Protein AF-A0A316NH33-F1 (afdb_monomer)

Secondary structure (DSSP, 8-state):
-HHHHHHHHHHHHHHTTS-HHHHHHHHHHHTTEEEEETTEEEEHHHHHHTTTTTT-HHHHHHHHHTT--SEEEEEEEETTEEEEEEEEEETTEEEEEETTTTEEEEHHHHHHHH-PEEEEEEEHHHHHHHHHHHHHHTTS--HHHHHHHHHTT--TTSEEEE-BS-TTSSSBS-EEEEEEEEETTEEEEEEEEE----

Nearest PDB structures (foldseek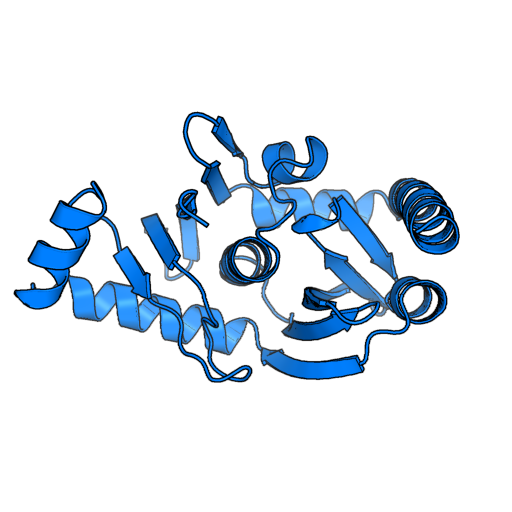):
  2y5b-assembly1_A  TM=5.617E-01  e=1.697E+00  Homo sapiens
  6pgv-assembly1_A  TM=4.812E-01  e=2.033E+00  Homo sapiens
  6ake-assembly2_C  TM=2.898E-01  e=2.033E+00  Mus musculus
  3x29-assembly2_C  TM=2.615E-01  e=2.748E+00  Mus musculus
  3x29-assembly1_A  TM=2.619E-01  e=2.919E+00  Mus musculus

Foldseek 3Di:
DVLVVVLLVVQVVQQVVDDVVVVVVLCVQQQQEWEAAPPDTDRLLVCLVVLVCAVVQQVSQLRSLLRDAQKKWWWFDFPNDTGIWIWHDDPRFIWIGGSNSSGIHTVVSCCVRRVTGTPEIEGSVQLLVVVVVLLVCLVVPDPVVVVVCVVQVHDSQWRFDQADCDPHHSHHNFGWTWDADDDPSHTNHIYIYGDNPD

Structure (mmCIF, N/CA/C/O backbone):
data_AF-A0A316NH33-F1
#
_entry.id   AF-A0A316NH33-F1
#
loop_
_atom_site.group_PDB
_atom_site.id
_atom_site.type_symbol
_atom_site.label_atom_id
_atom_site.label_alt_id
_atom_site.label_comp_id
_atom_site.label_asym_id
_atom_site.label_entity_id
_atom_site.label_seq_id
_atom_site.pdbx_PDB_ins_code
_atom_site.Cartn_x
_atom_site.Cartn_y
_atom_site.Cartn_z
_atom_site.occupancy
_atom_site.B_iso_or_equiv
_atom_site.auth_seq_id
_atom_site.auth_comp_id
_atom_site.auth_asym_id
_atom_site.auth_atom_id
_atom_site.pdbx_PDB_model_num
ATOM 1 N N . MET A 1 1 ? -25.514 3.898 -4.036 1.00 50.72 1 MET A N 1
ATOM 2 C CA . MET A 1 1 ? -24.655 5.109 -4.028 1.00 50.72 1 MET A CA 1
ATOM 3 C C . MET A 1 1 ? -24.791 5.962 -2.763 1.00 50.72 1 MET A C 1
ATOM 5 O O . MET A 1 1 ? -23.763 6.250 -2.177 1.00 50.72 1 MET A O 1
ATOM 9 N N . ILE A 1 2 ? -25.995 6.329 -2.294 1.00 48.94 2 ILE A N 1
ATOM 10 C CA . ILE A 1 2 ? -26.166 7.221 -1.117 1.00 48.94 2 ILE A CA 1
ATOM 11 C C . ILE A 1 2 ? -25.596 6.626 0.192 1.00 48.94 2 ILE A C 1
ATOM 13 O O . ILE A 1 2 ? -24.909 7.318 0.939 1.00 48.94 2 ILE A O 1
ATOM 17 N N . LEU A 1 3 ? -25.801 5.328 0.443 1.00 50.75 3 LEU A N 1
ATOM 18 C CA . LEU A 1 3 ? -25.215 4.630 1.601 1.00 50.75 3 LEU A CA 1
ATOM 19 C C . LEU A 1 3 ? -23.674 4.605 1.557 1.00 50.75 3 LEU A C 1
ATOM 21 O O . LEU A 1 3 ? -23.031 4.810 2.578 1.00 50.75 3 LEU A O 1
ATOM 25 N N . LEU A 1 4 ? -23.090 4.474 0.360 1.00 54.94 4 LEU A N 1
ATOM 26 C CA . LEU A 1 4 ? -21.640 4.452 0.125 1.00 54.94 4 LEU A CA 1
ATOM 27 C C . LEU A 1 4 ? -20.987 5.792 0.486 1.00 54.94 4 LEU A C 1
ATOM 29 O O . LEU A 1 4 ? -19.961 5.832 1.158 1.00 54.94 4 LEU A O 1
ATOM 33 N N . SER A 1 5 ? -21.625 6.901 0.095 1.00 62.09 5 SER A N 1
ATOM 34 C CA . SER A 1 5 ? -21.163 8.242 0.462 1.00 62.09 5 SER A CA 1
ATOM 35 C C . SER A 1 5 ? -21.239 8.502 1.966 1.00 62.09 5 SER A C 1
ATOM 37 O O . SER A 1 5 ? -20.375 9.192 2.496 1.00 62.09 5 SER A O 1
ATOM 39 N N . ILE A 1 6 ? -22.230 7.939 2.665 1.00 62.72 6 ILE A N 1
ATOM 40 C CA . ILE A 1 6 ? -22.382 8.117 4.114 1.00 62.72 6 ILE A CA 1
ATOM 41 C C . ILE A 1 6 ? -21.354 7.265 4.864 1.00 62.72 6 ILE A C 1
ATOM 43 O O . ILE A 1 6 ? -20.637 7.810 5.701 1.00 62.72 6 ILE A O 1
ATOM 47 N N . SER A 1 7 ? -21.222 5.974 4.535 1.00 66.44 7 SER A N 1
ATOM 48 C CA . SER A 1 7 ? -20.234 5.087 5.164 1.00 66.44 7 SER A CA 1
ATOM 49 C C . SER A 1 7 ? -18.812 5.596 4.951 1.00 66.44 7 SER A C 1
ATOM 51 O O . SER A 1 7 ? -18.063 5.705 5.918 1.00 66.44 7 SER A O 1
ATOM 53 N N . LEU A 1 8 ? -18.456 6.014 3.730 1.00 67.25 8 LEU A N 1
ATOM 54 C CA . LEU A 1 8 ? -17.131 6.567 3.442 1.00 67.25 8 LEU A CA 1
ATOM 55 C C . LEU A 1 8 ? -16.894 7.902 4.162 1.00 67.25 8 LEU A C 1
ATOM 57 O O . LEU A 1 8 ? -15.815 8.121 4.702 1.00 67.25 8 LEU A O 1
ATOM 61 N N . PHE A 1 9 ? -17.896 8.782 4.233 1.00 70.44 9 PHE A N 1
ATOM 62 C CA . PHE A 1 9 ? -17.781 10.048 4.962 1.00 70.44 9 PHE A CA 1
ATOM 63 C C . PHE A 1 9 ? -17.594 9.841 6.472 1.00 70.44 9 PHE A C 1
ATOM 65 O O . PHE A 1 9 ? -16.778 10.518 7.104 1.00 70.44 9 PHE A O 1
ATOM 72 N N . VAL A 1 10 ? -18.326 8.892 7.059 1.00 68.50 10 VAL A N 1
ATOM 73 C CA . VAL A 1 10 ? -18.185 8.507 8.469 1.00 68.50 10 VAL A CA 1
ATOM 74 C C . VAL A 1 10 ? -16.804 7.904 8.713 1.00 68.50 10 VAL A C 1
ATOM 76 O O . VAL A 1 10 ? -16.101 8.336 9.623 1.00 68.50 10 VAL A O 1
ATOM 79 N N . LEU A 1 11 ? -16.366 6.991 7.854 1.00 69.12 11 LEU A N 1
ATOM 80 C CA . LEU A 1 11 ? -15.048 6.370 7.919 1.00 69.12 11 LEU A CA 1
ATOM 81 C C . LEU A 1 11 ? -13.901 7.372 7.754 1.00 69.12 11 LEU A C 1
ATOM 83 O O . LEU A 1 11 ? -12.927 7.307 8.496 1.00 69.12 11 LEU A O 1
ATOM 87 N N . GLN A 1 12 ? -14.027 8.359 6.867 1.00 70.88 12 GLN A N 1
ATOM 88 C CA . GLN A 1 12 ? -13.050 9.444 6.740 1.00 70.88 12 GLN A CA 1
ATOM 89 C C . GLN A 1 12 ? -13.000 10.321 7.997 1.00 70.88 12 GLN A C 1
ATOM 91 O O . GLN A 1 12 ? -11.922 10.755 8.406 1.00 70.88 12 GLN A O 1
ATOM 96 N N . LYS A 1 13 ? -14.139 10.566 8.660 1.00 71.50 13 LYS A N 1
ATOM 97 C CA . LYS A 1 13 ? -14.150 11.242 9.968 1.00 71.50 13 LYS A CA 1
ATOM 98 C C . LYS A 1 13 ? -13.493 10.399 11.058 1.00 71.50 13 LYS A C 1
ATOM 100 O O . LYS A 1 13 ? -12.738 10.945 11.856 1.00 71.50 13 LYS A O 1
ATOM 105 N N . ILE A 1 14 ? -13.750 9.096 11.080 1.00 68.88 14 ILE A N 1
ATOM 106 C CA . ILE A 1 14 ? -13.152 8.160 12.038 1.00 68.88 14 ILE A CA 1
ATOM 107 C C . ILE A 1 14 ? -11.645 8.030 11.798 1.00 68.88 14 ILE A C 1
ATOM 109 O O . ILE A 1 14 ? -10.874 8.026 12.752 1.00 68.88 14 ILE A O 1
ATOM 113 N N . SER A 1 15 ? -11.203 8.031 10.541 1.00 66.81 15 SER A N 1
ATOM 114 C CA . SER A 1 15 ? -9.782 8.012 10.202 1.00 66.81 15 SER A CA 1
ATOM 115 C C . SER A 1 15 ? -9.045 9.240 10.737 1.00 66.81 15 SER A C 1
ATOM 117 O O . SER A 1 15 ? -7.936 9.127 11.252 1.00 66.81 15 SER A O 1
ATOM 119 N N . ARG A 1 16 ? -9.698 10.407 10.744 1.00 67.50 16 ARG A N 1
ATOM 120 C CA . ARG A 1 16 ? -9.164 11.623 11.384 1.00 67.50 16 ARG A CA 1
ATOM 121 C C . ARG A 1 16 ? -9.106 11.540 12.913 1.00 67.50 16 ARG A C 1
ATOM 123 O O . ARG A 1 16 ? -8.402 12.340 13.522 1.00 67.50 16 ARG A O 1
ATOM 130 N N . ALA A 1 17 ? -9.843 10.613 13.524 1.00 69.50 17 ALA A N 1
ATOM 131 C CA . ALA A 1 17 ? -9.847 10.364 14.963 1.00 69.50 17 ALA A CA 1
ATOM 132 C C . ALA A 1 17 ? -8.873 9.248 15.387 1.00 69.50 17 ALA A C 1
ATOM 134 O O . ALA A 1 17 ? -8.748 8.974 16.582 1.00 69.50 17 ALA A O 1
ATOM 135 N N . VAL A 1 18 ? -8.175 8.610 14.438 1.00 84.50 18 VAL A N 1
ATOM 136 C CA . VAL A 1 18 ? -7.167 7.590 14.743 1.00 84.50 18 VAL A CA 1
ATOM 137 C C . VAL A 1 18 ? -5.993 8.209 15.513 1.00 84.50 18 VAL A C 1
ATOM 139 O O . VAL A 1 18 ? -5.697 9.401 15.389 1.00 84.50 18 VAL A O 1
ATOM 142 N N . SER A 1 19 ? -5.308 7.400 16.326 1.00 86.50 19 SER A N 1
ATOM 143 C CA . SER A 1 19 ? -4.167 7.879 17.111 1.00 86.50 19 SER A CA 1
ATOM 144 C C . SER A 1 19 ? -3.103 8.523 16.215 1.00 86.50 19 SER A C 1
ATOM 146 O O . SER A 1 19 ? -2.666 7.944 15.221 1.00 86.50 19 SER A O 1
ATOM 148 N N . LYS A 1 20 ? -2.612 9.703 16.612 1.00 90.12 20 LYS A N 1
ATOM 149 C CA . LYS A 1 20 ? -1.514 10.384 15.907 1.00 90.12 20 LYS A CA 1
ATOM 150 C C . LYS A 1 20 ? -0.251 9.524 15.820 1.00 90.12 20 LYS A C 1
ATOM 152 O O . LYS A 1 20 ? 0.529 9.699 14.892 1.00 90.12 20 LYS A O 1
ATOM 157 N N . GLU A 1 21 ? -0.058 8.594 16.755 1.00 94.06 21 GLU A N 1
ATOM 158 C CA . GLU A 1 21 ? 1.114 7.717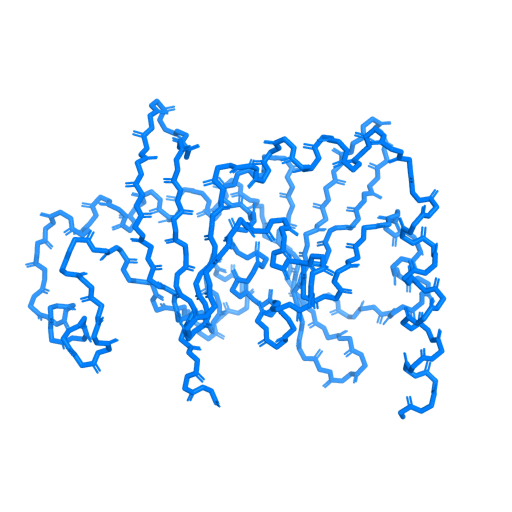 16.782 1.00 94.06 21 GLU A CA 1
ATOM 159 C C . GLU A 1 21 ? 1.160 6.754 15.591 1.00 94.06 21 GLU A C 1
ATOM 161 O O . GLU A 1 21 ? 2.211 6.617 14.969 1.00 94.06 21 GLU A O 1
ATOM 166 N N . ILE A 1 22 ? 0.033 6.118 15.237 1.00 94.62 22 ILE A N 1
ATOM 167 C CA . ILE A 1 22 ? -0.011 5.217 14.075 1.00 94.62 22 ILE A CA 1
ATOM 168 C C . ILE A 1 22 ? 0.124 6.009 12.772 1.00 94.62 22 ILE A C 1
ATOM 170 O O . ILE A 1 22 ? 0.815 5.574 11.857 1.00 94.62 22 ILE A O 1
ATOM 174 N N . VAL A 1 23 ? -0.460 7.210 12.706 1.00 94.69 23 VAL A N 1
ATOM 175 C CA . VAL A 1 23 ? -0.308 8.105 11.548 1.00 94.69 23 VAL A CA 1
ATOM 176 C C . VAL A 1 23 ? 1.155 8.493 11.355 1.00 94.69 23 VAL A C 1
ATOM 178 O O . VAL A 1 23 ? 1.670 8.396 10.246 1.00 94.69 23 VAL A O 1
ATOM 181 N N . PHE A 1 24 ? 1.837 8.896 12.430 1.00 95.56 24 PHE A N 1
ATOM 182 C CA . PHE A 1 24 ? 3.257 9.235 12.388 1.00 95.56 24 PHE A CA 1
ATOM 183 C C . PHE A 1 24 ? 4.107 8.031 11.969 1.00 95.56 24 PHE A C 1
ATOM 185 O O . PHE A 1 24 ? 4.899 8.148 11.039 1.00 95.56 24 PHE A O 1
ATOM 192 N N . TYR A 1 25 ? 3.867 6.861 12.571 1.00 96.19 25 TYR A N 1
ATOM 193 C CA . TYR A 1 25 ? 4.538 5.615 12.202 1.00 96.19 25 TYR A CA 1
ATOM 194 C C . TYR A 1 25 ? 4.390 5.298 10.707 1.00 96.19 25 TYR A C 1
ATOM 196 O O . TYR A 1 25 ? 5.383 5.034 10.032 1.00 96.19 25 TYR A O 1
ATOM 204 N N . LEU A 1 26 ? 3.168 5.346 10.168 1.00 97.1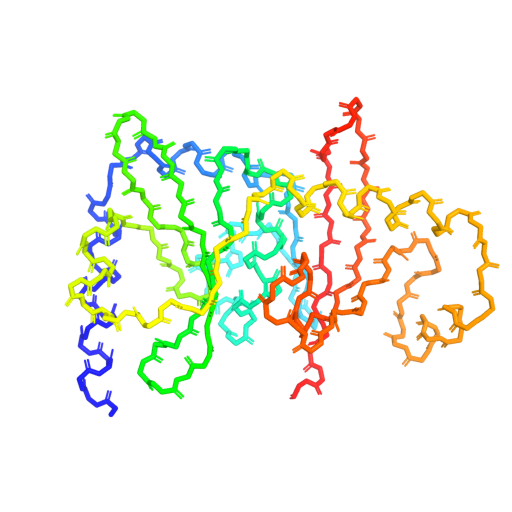9 26 LEU A N 1
ATOM 205 C CA . LEU A 1 26 ? 2.922 5.065 8.753 1.00 97.19 26 LEU A CA 1
ATOM 206 C C . LEU A 1 26 ? 3.570 6.118 7.850 1.00 97.19 26 LEU A C 1
ATOM 208 O O . LEU A 1 26 ? 4.190 5.755 6.853 1.00 97.19 26 LEU A O 1
ATOM 212 N N . ARG A 1 27 ? 3.485 7.403 8.209 1.00 96.31 27 ARG A N 1
ATOM 213 C CA . ARG A 1 27 ? 4.101 8.490 7.439 1.00 96.31 27 ARG A CA 1
ATOM 214 C C . ARG A 1 27 ? 5.620 8.340 7.364 1.00 96.31 27 ARG A C 1
ATOM 216 O O . ARG A 1 27 ? 6.179 8.512 6.287 1.00 96.31 27 ARG A O 1
ATOM 223 N N . GLU A 1 28 ? 6.280 7.979 8.463 1.00 96.31 28 GLU A N 1
ATOM 224 C CA . GLU A 1 28 ? 7.721 7.696 8.461 1.00 96.31 28 GLU A CA 1
ATOM 225 C C . GLU A 1 28 ? 8.070 6.492 7.581 1.00 96.31 28 GLU A C 1
ATOM 227 O O . GLU A 1 28 ? 9.026 6.546 6.810 1.00 96.31 28 GLU A O 1
ATOM 232 N N . ARG A 1 29 ? 7.288 5.408 7.656 1.00 96.81 29 ARG A N 1
ATOM 233 C CA . ARG A 1 29 ? 7.544 4.193 6.866 1.00 96.81 29 ARG A CA 1
ATOM 234 C C . ARG A 1 29 ? 7.329 4.398 5.374 1.00 96.81 29 ARG A C 1
ATOM 236 O O . ARG A 1 29 ? 8.097 3.868 4.582 1.00 96.81 29 ARG A O 1
ATOM 243 N N . LEU A 1 30 ? 6.311 5.167 5.001 1.00 97.50 30 LEU A N 1
ATOM 244 C CA . LEU A 1 30 ? 5.962 5.459 3.611 1.00 97.50 30 LEU A CA 1
ATOM 245 C C . LEU A 1 30 ? 6.796 6.600 3.013 1.00 97.50 30 LEU A C 1
ATOM 247 O O . LEU A 1 30 ? 6.737 6.812 1.807 1.00 97.50 30 LEU A O 1
ATOM 251 N N . HIS A 1 31 ? 7.585 7.315 3.822 1.00 97.00 31 HIS A N 1
ATOM 252 C CA . HIS A 1 31 ? 8.403 8.450 3.384 1.00 97.00 31 HIS A CA 1
ATOM 253 C C . HIS A 1 31 ? 9.308 8.174 2.164 1.00 97.00 31 HIS A C 1
ATOM 255 O O . HIS A 1 31 ? 9.396 9.049 1.302 1.00 97.00 31 HIS A O 1
ATOM 261 N N . PRO A 1 32 ? 9.941 6.990 2.020 1.00 97.12 32 PRO A N 1
ATOM 262 C CA . PRO A 1 32 ? 10.761 6.680 0.846 1.00 97.12 32 PRO A CA 1
ATOM 263 C C . PRO A 1 32 ? 9.981 6.616 -0.476 1.00 97.12 32 PRO A C 1
ATOM 265 O O . PRO A 1 32 ? 10.587 6.601 -1.547 1.00 97.12 32 PRO A O 1
ATOM 268 N N . LEU A 1 33 ? 8.650 6.526 -0.421 1.00 97.88 33 LEU A N 1
ATOM 269 C CA . LEU A 1 33 ? 7.809 6.261 -1.579 1.00 97.88 33 LEU A CA 1
ATOM 270 C C . LEU A 1 33 ? 7.305 7.552 -2.225 1.00 97.88 33 LEU A C 1
ATOM 272 O O . LEU A 1 33 ? 6.758 8.440 -1.569 1.00 97.88 33 LEU A O 1
ATOM 276 N N . HIS A 1 34 ? 7.420 7.606 -3.545 1.00 97.25 34 HIS A N 1
ATOM 277 C CA . HIS A 1 34 ? 6.832 8.611 -4.419 1.00 97.25 34 HIS A CA 1
ATOM 278 C C . HIS A 1 34 ? 5.941 7.926 -5.449 1.00 97.25 34 HIS A C 1
ATOM 280 O O . HIS A 1 34 ? 6.192 6.787 -5.847 1.00 97.25 34 HIS A O 1
ATOM 286 N N . VAL A 1 35 ? 4.897 8.621 -5.885 1.00 96.25 35 VAL A N 1
ATOM 287 C CA . VAL A 1 35 ? 3.968 8.110 -6.893 1.00 96.25 35 VAL A CA 1
ATOM 288 C C . VAL A 1 35 ? 3.839 9.114 -8.022 1.00 96.25 35 VAL A C 1
ATOM 290 O O . VAL A 1 35 ? 3.662 10.311 -7.785 1.00 96.25 35 VAL A O 1
ATOM 293 N N . GLN A 1 36 ? 3.871 8.596 -9.245 1.00 94.31 36 GLN A N 1
ATOM 294 C CA . GLN A 1 36 ? 3.530 9.326 -10.452 1.00 94.31 36 GLN A CA 1
ATOM 295 C C . GLN A 1 36 ? 2.262 8.736 -11.084 1.00 94.31 36 GLN A C 1
ATOM 297 O O . GLN A 1 36 ? 2.201 7.539 -11.364 1.00 94.31 36 GLN A O 1
ATOM 302 N N . VAL A 1 37 ? 1.260 9.582 -11.327 1.00 89.94 37 VAL A N 1
ATOM 303 C CA . VAL A 1 37 ? 0.006 9.235 -12.013 1.00 89.94 37 VAL A CA 1
ATOM 304 C C . VAL A 1 37 ? -0.262 10.289 -13.087 1.00 89.94 37 VAL A C 1
ATOM 306 O O . VAL A 1 37 ? -0.679 11.406 -12.776 1.00 89.94 37 VAL A O 1
ATOM 309 N N . GLY A 1 38 ? 0.003 9.955 -14.353 1.00 86.25 38 GLY A N 1
ATOM 310 C CA . GLY A 1 38 ? 0.029 10.946 -15.436 1.00 86.25 38 GLY A CA 1
ATOM 311 C C . GLY A 1 38 ? 1.018 12.079 -15.123 1.00 86.25 38 GLY A C 1
ATOM 312 O O . GLY A 1 38 ? 2.164 11.824 -14.753 1.00 86.25 38 GLY A O 1
ATOM 313 N N . GLU A 1 39 ? 0.545 13.325 -15.194 1.00 87.81 39 GLU A N 1
ATOM 314 C CA . GLU A 1 39 ? 1.328 14.526 -14.851 1.00 87.81 39 GLU A CA 1
ATOM 315 C C . GLU A 1 39 ? 1.483 14.756 -13.336 1.00 87.81 39 GLU A C 1
ATOM 317 O O . GLU A 1 39 ? 2.265 15.601 -12.899 1.00 87.81 39 GLU A O 1
ATOM 322 N N . PHE A 1 40 ? 0.720 14.046 -12.497 1.00 92.50 40 PHE A N 1
ATOM 323 C CA . PHE A 1 40 ? 0.823 14.195 -11.049 1.00 92.50 40 PHE A CA 1
ATOM 324 C C . PHE A 1 40 ? 2.036 13.428 -10.520 1.00 92.50 40 PHE A C 1
ATOM 326 O O . PHE A 1 40 ? 2.156 12.232 -10.763 1.00 92.50 40 PHE A O 1
ATOM 333 N N . ASN A 1 41 ? 2.888 14.098 -9.743 1.00 94.19 41 ASN A N 1
ATOM 334 C CA . ASN A 1 41 ? 4.049 13.506 -9.084 1.00 94.19 41 ASN A CA 1
ATOM 335 C C . ASN A 1 41 ? 4.193 14.087 -7.669 1.00 94.19 41 ASN A C 1
ATOM 337 O O . ASN A 1 41 ? 4.268 15.308 -7.508 1.00 94.19 41 ASN A O 1
ATOM 341 N N . ALA A 1 42 ? 4.187 13.230 -6.648 1.00 96.50 42 ALA A N 1
ATOM 342 C CA . ALA A 1 42 ? 4.337 13.627 -5.249 1.00 96.50 42 ALA A CA 1
ATOM 343 C C . ALA A 1 42 ? 4.805 12.456 -4.372 1.00 96.50 42 ALA A C 1
ATOM 345 O O . ALA A 1 42 ? 4.900 11.314 -4.829 1.00 96.50 42 ALA A O 1
ATOM 346 N N . SER A 1 43 ? 5.046 12.728 -3.086 1.00 97.81 43 SER A N 1
ATOM 347 C CA . SER A 1 43 ? 5.204 11.662 -2.095 1.00 97.81 43 SER A CA 1
ATOM 348 C C . SER A 1 43 ? 3.947 10.783 -2.049 1.00 97.81 43 SER A C 1
ATOM 350 O O . SER A 1 43 ? 2.830 11.253 -2.295 1.00 97.81 43 SER A O 1
ATOM 352 N N . PHE A 1 44 ? 4.107 9.503 -1.710 1.00 98.06 44 PHE A N 1
ATOM 353 C CA . PHE A 1 44 ? 2.985 8.568 -1.588 1.00 98.06 44 PHE A CA 1
ATOM 354 C C . PHE A 1 44 ? 1.941 9.072 -0.586 1.00 98.06 44 PHE A C 1
ATOM 356 O O . PHE A 1 44 ? 0.736 8.990 -0.826 1.00 98.06 44 PHE A O 1
ATOM 363 N N . TRP A 1 45 ? 2.413 9.646 0.522 1.00 97.06 45 TRP A N 1
ATOM 364 C CA . TRP A 1 45 ? 1.550 10.191 1.560 1.00 97.06 45 TRP A CA 1
ATOM 365 C C . TRP A 1 45 ? 0.721 11.381 1.059 1.00 97.06 45 TRP A C 1
ATOM 367 O O . TRP A 1 45 ? -0.491 11.411 1.262 1.00 97.06 45 TRP A O 1
ATOM 377 N N . ASP A 1 46 ? 1.336 12.328 0.343 1.00 96.94 46 ASP A N 1
ATOM 378 C CA . ASP A 1 46 ? 0.616 13.472 -0.232 1.00 96.94 46 ASP A CA 1
ATOM 379 C C . ASP A 1 46 ? -0.372 13.036 -1.320 1.00 96.94 46 ASP A C 1
ATOM 381 O O . ASP A 1 46 ? -1.461 13.602 -1.445 1.00 96.94 46 ASP A O 1
ATOM 385 N N . ALA A 1 47 ? -0.010 12.024 -2.114 1.00 96.94 47 ALA A N 1
ATOM 386 C CA . ALA A 1 47 ? -0.893 11.439 -3.116 1.00 96.94 47 ALA A CA 1
ATOM 387 C C . ALA A 1 47 ? -2.147 10.833 -2.468 1.00 96.94 47 ALA A C 1
ATOM 389 O O . ALA A 1 47 ? -3.262 11.073 -2.943 1.00 96.94 47 ALA A O 1
ATOM 390 N N . MET A 1 48 ? -1.971 10.104 -1.362 1.00 95.31 48 MET A N 1
ATOM 391 C CA . MET A 1 48 ? -3.055 9.551 -0.552 1.00 95.31 48 MET A CA 1
ATOM 392 C C . MET A 1 48 ? -3.940 10.666 0.021 1.00 95.31 48 MET A C 1
ATOM 394 O O . MET A 1 48 ? -5.143 10.682 -0.236 1.00 95.31 48 MET A O 1
ATOM 398 N N . GLU A 1 49 ? -3.362 11.652 0.717 1.00 93.31 49 GLU A N 1
ATOM 399 C CA . GLU A 1 49 ? -4.123 12.740 1.354 1.00 93.31 49 GLU A CA 1
ATOM 400 C C . GLU A 1 49 ? -4.933 13.573 0.347 1.00 93.31 49 GLU A C 1
ATOM 402 O O . GLU A 1 49 ? -6.035 14.034 0.654 1.00 93.31 49 GLU A O 1
ATOM 407 N N . ARG A 1 50 ? -4.414 13.738 -0.877 1.00 93.38 50 ARG A N 1
ATOM 408 C CA . ARG A 1 50 ? -5.077 14.459 -1.977 1.00 93.38 50 ARG A CA 1
ATOM 409 C C . ARG A 1 50 ? -6.046 13.593 -2.790 1.00 93.38 50 ARG A C 1
ATOM 411 O O . ARG A 1 50 ? -6.589 14.082 -3.781 1.00 93.38 50 ARG A O 1
ATOM 418 N N . GLY A 1 51 ? -6.242 12.325 -2.419 1.00 92.25 51 GLY A N 1
ATOM 419 C CA . GLY A 1 51 ? -7.136 11.391 -3.109 1.00 92.25 51 GLY A CA 1
ATOM 420 C C . GLY A 1 51 ? -6.679 11.012 -4.521 1.00 92.25 51 GLY A C 1
ATOM 421 O O . GLY A 1 51 ? -7.490 10.588 -5.339 1.00 92.25 51 GLY A O 1
ATOM 422 N N . LYS A 1 52 ? -5.389 11.177 -4.838 1.00 94.88 52 LYS A N 1
ATOM 423 C CA . LYS A 1 52 ? -4.822 10.880 -6.166 1.00 94.88 52 LYS A CA 1
ATOM 424 C C . LYS A 1 52 ? -4.593 9.389 -6.416 1.00 94.88 52 LYS A C 1
ATOM 426 O O . LYS A 1 52 ? -4.305 9.013 -7.544 1.00 94.88 52 LYS A O 1
ATOM 431 N N . LEU A 1 53 ? -4.755 8.557 -5.387 1.00 94.94 53 LEU A N 1
ATOM 432 C CA . LEU A 1 53 ? -4.637 7.097 -5.463 1.00 94.94 53 LEU A CA 1
ATOM 433 C C . LEU A 1 53 ? -5.993 6.391 -5.665 1.00 94.94 53 LEU A C 1
ATOM 435 O O . LEU A 1 53 ? -6.043 5.164 -5.755 1.00 94.94 53 LEU A O 1
ATOM 439 N N . LEU A 1 54 ? -7.099 7.140 -5.748 1.00 91.75 54 LEU A N 1
ATOM 440 C CA . LEU A 1 54 ? -8.421 6.576 -6.022 1.00 91.75 54 LEU A CA 1
ATOM 441 C C . LEU A 1 54 ? -8.434 5.892 -7.402 1.00 91.75 54 LEU A C 1
ATOM 443 O O . LEU A 1 54 ? -7.980 6.473 -8.384 1.00 91.75 54 LEU A O 1
ATOM 447 N N . GLY A 1 55 ? -8.945 4.658 -7.474 1.00 90.81 55 GLY A N 1
ATOM 448 C CA . GLY A 1 55 ? -8.915 3.828 -8.693 1.00 90.81 55 GLY A CA 1
ATOM 449 C C . GLY A 1 55 ? -7.616 3.029 -8.900 1.00 90.81 55 GLY A C 1
ATOM 450 O O . GLY A 1 55 ? -7.513 2.221 -9.827 1.00 90.81 55 GLY A O 1
ATOM 451 N N . TYR A 1 56 ? -6.638 3.197 -8.006 1.00 94.31 56 TYR A N 1
ATOM 452 C CA . TYR A 1 56 ? -5.350 2.498 -8.022 1.00 94.31 56 TYR A CA 1
ATOM 453 C C . TYR A 1 56 ? -5.164 1.629 -6.771 1.00 94.31 56 TYR A C 1
ATOM 455 O O . TYR A 1 56 ? -4.065 1.540 -6.236 1.00 94.31 56 TYR A O 1
ATOM 463 N N . CYS A 1 57 ? -6.238 1.005 -6.273 1.00 95.25 57 CYS A N 1
ATOM 464 C CA . CYS A 1 57 ? -6.229 0.251 -5.014 1.00 95.25 57 CYS A CA 1
ATOM 465 C C . CYS A 1 57 ? -5.172 -0.860 -4.974 1.00 95.25 57 CYS A C 1
ATOM 467 O O . CYS A 1 57 ? -4.417 -0.927 -4.004 1.00 95.25 57 CYS A O 1
ATOM 469 N N . PHE A 1 58 ? -5.050 -1.665 -6.033 1.00 95.75 58 PHE A N 1
ATOM 470 C CA . PHE A 1 58 ? -4.016 -2.700 -6.131 1.00 95.75 58 PHE A CA 1
ATOM 471 C C . PHE A 1 58 ? -2.614 -2.093 -6.178 1.00 95.75 58 PHE A C 1
ATOM 473 O O . PHE A 1 58 ? -1.808 -2.367 -5.292 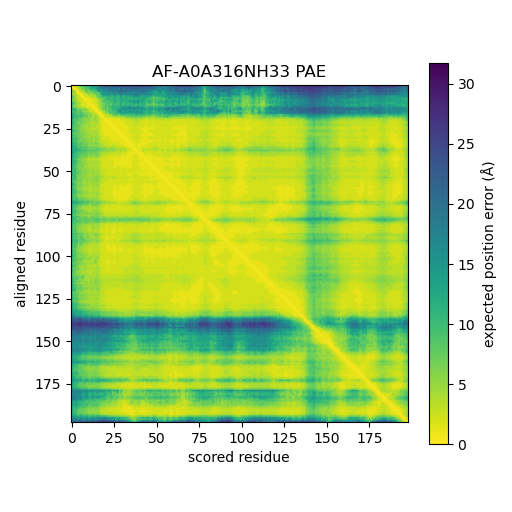1.00 95.75 58 PHE A O 1
ATOM 480 N N . GLN A 1 59 ? -2.362 -1.194 -7.135 1.00 95.75 59 GLN A N 1
ATOM 481 C CA . GLN A 1 59 ? -1.060 -0.550 -7.319 1.00 95.75 59 GLN A CA 1
ATOM 482 C C . GLN A 1 59 ? -0.581 0.145 -6.033 1.00 95.75 59 GLN A C 1
ATOM 484 O O . GLN A 1 59 ? 0.539 -0.068 -5.577 1.00 95.75 59 GLN A O 1
ATOM 489 N N . ALA A 1 60 ? -1.435 0.960 -5.412 1.00 97.06 60 ALA A N 1
ATOM 490 C CA . ALA A 1 60 ? -1.078 1.730 -4.228 1.00 97.06 60 ALA A CA 1
ATOM 491 C C . ALA A 1 60 ? -0.822 0.837 -3.006 1.00 97.06 60 ALA A C 1
ATOM 493 O O . ALA A 1 60 ? 0.122 1.079 -2.254 1.00 97.06 60 ALA A O 1
ATOM 494 N N . THR A 1 61 ? -1.626 -0.212 -2.822 1.00 97.81 61 THR A N 1
ATOM 495 C CA . THR A 1 61 ? -1.452 -1.179 -1.730 1.00 97.81 61 THR A CA 1
ATOM 496 C C . THR A 1 61 ? -0.159 -1.975 -1.894 1.00 97.81 61 THR A C 1
ATOM 498 O O . THR A 1 61 ? 0.601 -2.124 -0.939 1.00 97.81 61 THR A O 1
ATOM 501 N N . GLU A 1 62 ? 0.134 -2.443 -3.106 1.00 96.88 62 GLU A N 1
ATOM 502 C CA . GLU A 1 62 ? 1.363 -3.183 -3.409 1.00 96.88 62 GLU A CA 1
ATOM 503 C C . GLU A 1 62 ? 2.603 -2.307 -3.221 1.00 96.88 62 GLU A C 1
ATOM 505 O O . GLU A 1 62 ? 3.555 -2.730 -2.572 1.00 96.88 62 GLU A O 1
ATOM 510 N N . VAL A 1 63 ? 2.577 -1.054 -3.679 1.00 96.81 63 VAL A N 1
ATOM 511 C CA . VAL A 1 63 ? 3.675 -0.099 -3.466 1.00 96.81 63 VAL A CA 1
ATOM 512 C C . VAL A 1 63 ? 3.917 0.164 -1.982 1.00 96.81 63 VAL A C 1
ATOM 514 O O . VAL A 1 63 ? 5.055 0.079 -1.521 1.00 96.81 63 VAL A O 1
ATOM 517 N N . ALA A 1 64 ? 2.862 0.440 -1.211 1.00 98.00 64 ALA A N 1
ATOM 518 C CA . ALA A 1 64 ? 2.981 0.646 0.230 1.00 98.00 64 ALA A CA 1
ATOM 519 C C . ALA A 1 64 ? 3.531 -0.601 0.948 1.00 98.00 64 ALA A C 1
ATOM 521 O O . ALA A 1 64 ? 4.290 -0.485 1.913 1.00 98.00 64 ALA A O 1
ATOM 522 N N . SER A 1 65 ? 3.215 -1.801 0.453 1.00 97.56 65 SER A N 1
ATOM 523 C CA . SER A 1 65 ? 3.705 -3.057 1.027 1.00 97.56 65 SER A CA 1
ATOM 524 C C . SER A 1 65 ? 5.229 -3.217 0.954 1.00 97.56 65 SER A C 1
ATOM 526 O O . SER A 1 65 ? 5.811 -3.888 1.807 1.00 97.56 65 SER A O 1
ATOM 528 N N . LEU A 1 66 ? 5.902 -2.545 0.011 1.00 96.06 66 LEU A N 1
ATOM 529 C CA . LEU A 1 66 ? 7.354 -2.646 -0.176 1.00 96.06 66 LEU A CA 1
ATOM 530 C C . LEU A 1 66 ? 8.165 -2.060 0.991 1.00 96.06 66 LEU A C 1
ATOM 532 O O . LEU A 1 66 ? 9.341 -2.382 1.139 1.00 96.06 66 LEU A O 1
ATOM 536 N N . VAL A 1 67 ? 7.551 -1.226 1.838 1.00 96.31 67 VAL A N 1
ATOM 537 C CA . VAL A 1 67 ? 8.214 -0.572 2.988 1.00 96.31 67 VAL A CA 1
ATOM 538 C C . VAL A 1 67 ? 7.564 -0.887 4.336 1.00 96.31 67 VAL A C 1
ATOM 540 O O . VAL A 1 67 ? 8.095 -0.525 5.391 1.00 96.31 67 VAL A O 1
ATOM 543 N N . LEU A 1 68 ? 6.422 -1.577 4.325 1.00 96.00 68 LEU A N 1
ATOM 544 C CA . LEU A 1 68 ? 5.686 -1.968 5.522 1.00 96.00 68 LEU A CA 1
ATOM 545 C C . LEU A 1 68 ? 5.972 -3.433 5.858 1.00 96.00 68 LEU A C 1
ATOM 547 O O . LEU A 1 68 ? 5.496 -4.350 5.197 1.00 96.00 68 LEU A O 1
ATOM 551 N N . SER A 1 69 ? 6.768 -3.668 6.899 1.00 91.12 69 SER A N 1
ATOM 552 C CA . SER A 1 69 ? 7.063 -5.013 7.413 1.00 91.12 69 SER A CA 1
ATOM 553 C C . SER A 1 69 ? 5.948 -5.527 8.335 1.00 91.12 69 SER A C 1
ATOM 555 O O . SER A 1 69 ? 5.165 -4.736 8.859 1.00 91.12 69 SER A O 1
ATOM 557 N N . ASN A 1 70 ? 5.899 -6.844 8.574 1.00 91.31 70 ASN A N 1
ATOM 558 C CA . ASN A 1 70 ? 4.947 -7.491 9.499 1.00 91.31 70 ASN A CA 1
ATOM 559 C C . ASN A 1 70 ? 3.482 -7.101 9.243 1.00 91.31 70 ASN A C 1
ATOM 561 O O . ASN A 1 70 ? 2.702 -6.889 10.167 1.00 91.31 70 ASN A O 1
ATOM 565 N N . SER A 1 71 ? 3.140 -6.951 7.970 1.00 97.31 71 SER A N 1
ATOM 566 C CA . SER A 1 71 ? 1.827 -6.525 7.507 1.00 97.31 71 SER A CA 1
ATOM 567 C C . SER A 1 71 ? 1.333 -7.514 6.453 1.00 97.31 71 SER A C 1
ATOM 569 O O . SER A 1 71 ? 2.069 -8.408 6.020 1.00 97.31 71 SER A O 1
ATOM 571 N N . PHE A 1 72 ? 0.101 -7.332 5.995 1.00 98.50 72 PHE A N 1
ATOM 572 C CA . PHE A 1 72 ? -0.472 -8.114 4.912 1.00 98.50 72 PHE A CA 1
ATOM 573 C C . PHE A 1 72 ? -1.120 -7.214 3.870 1.00 98.50 72 PHE A C 1
ATOM 575 O O . PHE A 1 72 ? -1.867 -6.303 4.218 1.00 98.50 72 PHE A O 1
ATOM 582 N N . VAL A 1 73 ? -0.885 -7.525 2.598 1.00 98.44 73 VAL A N 1
ATOM 583 C CA . VAL A 1 73 ? -1.726 -7.073 1.491 1.00 98.44 73 VAL A CA 1
ATOM 584 C C . VAL A 1 73 ? -2.997 -7.913 1.517 1.00 98.44 73 VAL A C 1
ATOM 586 O O . VAL A 1 73 ? -2.960 -9.128 1.313 1.00 98.44 73 VAL A O 1
ATOM 589 N N . CYS A 1 74 ? -4.118 -7.270 1.803 1.00 98.38 74 CYS A N 1
ATOM 590 C CA . CYS A 1 74 ? -5.442 -7.861 1.738 1.00 98.38 74 CYS A CA 1
ATOM 591 C C . CYS A 1 74 ? -6.076 -7.501 0.395 1.00 98.38 74 CYS A C 1
ATOM 593 O O . CYS A 1 74 ? -5.999 -6.355 -0.050 1.00 98.38 74 CYS A O 1
ATOM 595 N N . ARG A 1 75 ? -6.712 -8.482 -0.241 1.00 97.75 75 ARG A N 1
ATOM 596 C CA . ARG A 1 75 ? -7.510 -8.293 -1.454 1.00 97.75 75 ARG A CA 1
ATOM 597 C C . ARG A 1 75 ? -8.876 -8.905 -1.237 1.00 97.75 75 ARG A C 1
ATOM 599 O O . ARG A 1 75 ? -8.990 -9.987 -0.655 1.00 97.75 75 ARG A O 1
ATOM 606 N N . GLY A 1 76 ? -9.899 -8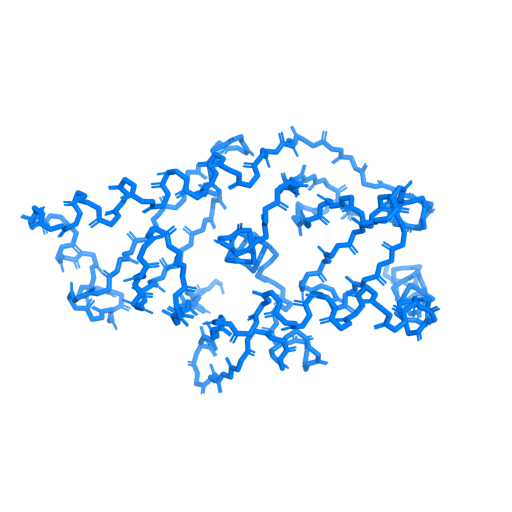.218 -1.708 1.00 96.50 76 GLY A N 1
ATOM 607 C CA . GLY A 1 76 ? -11.267 -8.605 -1.434 1.00 96.50 76 GLY A CA 1
ATOM 608 C C . GLY A 1 76 ? -12.277 -7.866 -2.283 1.00 96.50 76 GLY A C 1
ATOM 609 O O . GLY A 1 76 ? -11.913 -7.128 -3.196 1.00 96.50 76 GLY A O 1
ATOM 610 N N . VAL A 1 77 ? -13.545 -8.055 -1.951 1.00 95.81 77 VAL A N 1
ATOM 611 C CA . VAL A 1 77 ? -14.658 -7.320 -2.543 1.00 95.81 77 VAL A CA 1
ATOM 612 C C . VAL A 1 77 ? -15.240 -6.390 -1.490 1.00 95.81 77 VAL A C 1
ATOM 614 O O . VAL A 1 77 ? -15.611 -6.826 -0.403 1.00 95.81 77 VAL A O 1
ATOM 617 N N . ILE A 1 78 ? -15.335 -5.106 -1.822 1.00 90.81 78 ILE A N 1
ATOM 618 C CA . ILE A 1 78 ? -16.044 -4.100 -1.031 1.00 90.81 78 ILE A CA 1
ATOM 619 C C . ILE A 1 78 ? -17.149 -3.550 -1.916 1.00 90.81 78 ILE A C 1
ATOM 621 O O . ILE A 1 78 ? -16.886 -2.981 -2.974 1.00 90.81 78 ILE A O 1
ATOM 625 N N . LEU A 1 79 ? -18.401 -3.726 -1.488 1.00 82.56 79 LEU A N 1
ATOM 626 C CA . LEU A 1 79 ? -19.574 -3.157 -2.163 1.00 82.56 79 LEU A CA 1
ATOM 627 C C . LEU A 1 79 ? -19.651 -3.563 -3.651 1.00 82.56 79 LEU A C 1
ATOM 629 O O . LEU A 1 79 ? -19.972 -2.749 -4.512 1.00 82.56 79 LEU A O 1
ATOM 633 N N . SER A 1 80 ? -19.390 -4.848 -3.930 1.00 86.62 80 SER A N 1
ATOM 634 C CA . SER A 1 80 ? -19.341 -5.465 -5.274 1.00 86.62 80 SER A CA 1
ATOM 635 C C . SER A 1 80 ? -18.181 -5.022 -6.179 1.00 86.62 80 SER A C 1
ATOM 637 O O . SER A 1 80 ? -18.167 -5.372 -7.356 1.00 86.62 80 SER A O 1
ATOM 639 N N . CYS A 1 81 ? -17.199 -4.291 -5.649 1.00 90.38 81 CYS A N 1
ATOM 640 C CA . CYS A 1 81 ? -15.988 -3.915 -6.372 1.00 90.38 81 CYS A CA 1
ATOM 641 C C . CYS A 1 81 ? -14.775 -4.635 -5.783 1.00 90.38 81 CYS A C 1
ATOM 643 O O . CYS A 1 81 ? -14.600 -4.647 -4.564 1.00 90.38 81 CYS A O 1
ATOM 645 N N . GLU A 1 82 ? -13.917 -5.200 -6.635 1.00 94.50 82 GLU A N 1
ATOM 646 C CA . GLU A 1 82 ? -12.624 -5.695 -6.165 1.00 94.50 82 GLU A CA 1
ATOM 647 C C . GLU A 1 82 ? -11.781 -4.530 -5.625 1.00 94.50 82 GLU A C 1
ATOM 649 O O . GLU A 1 82 ? -11.733 -3.444 -6.210 1.00 94.50 82 GLU A O 1
ATOM 654 N N . HIS A 1 83 ? -11.114 -4.758 -4.499 1.00 96.00 83 HIS A N 1
ATOM 655 C CA . HIS A 1 83 ? -10.347 -3.744 -3.790 1.00 96.00 83 HIS A CA 1
ATOM 656 C C . HIS A 1 83 ? -9.154 -4.358 -3.058 1.00 96.00 83 HIS A C 1
ATOM 658 O O . HIS A 1 83 ? -9.098 -5.569 -2.822 1.00 96.00 83 HIS A O 1
ATOM 664 N N . ALA A 1 84 ? -8.200 -3.512 -2.680 1.00 97.44 84 ALA A N 1
ATOM 665 C CA . ALA A 1 84 ? -7.031 -3.912 -1.912 1.00 97.44 84 ALA A CA 1
ATOM 666 C C . ALA A 1 84 ? -6.677 -2.871 -0.852 1.00 97.44 84 ALA A C 1
ATOM 668 O O . ALA A 1 84 ? -6.855 -1.671 -1.061 1.00 97.44 84 ALA A O 1
ATOM 669 N N . TRP A 1 85 ? -6.180 -3.362 0.279 1.00 98.19 85 TRP A N 1
ATOM 670 C CA . TRP A 1 85 ? -5.759 -2.570 1.430 1.00 98.19 85 TRP A CA 1
ATOM 671 C C . TRP A 1 85 ? -4.664 -3.308 2.206 1.00 98.19 85 TRP A C 1
ATOM 673 O O . TRP A 1 85 ? -4.384 -4.482 1.959 1.00 98.19 85 TRP A O 1
ATOM 683 N N . ILE A 1 86 ? -4.035 -2.632 3.163 1.00 98.50 86 ILE A N 1
ATOM 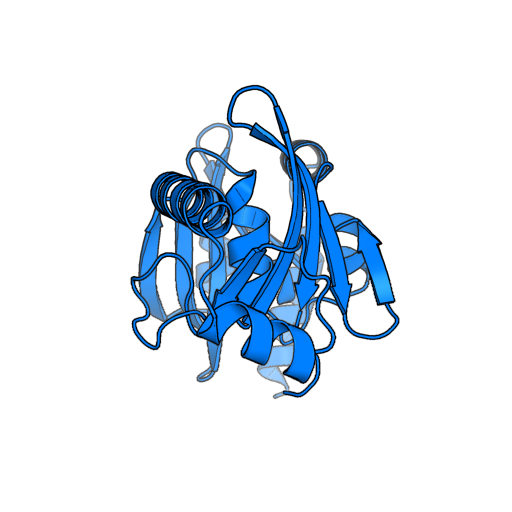684 C CA . ILE A 1 86 ? -3.035 -3.219 4.056 1.00 98.50 86 ILE A CA 1
ATOM 685 C C . ILE A 1 86 ? -3.650 -3.435 5.432 1.00 98.50 86 ILE A C 1
ATOM 687 O O . ILE A 1 86 ? -4.220 -2.512 6.005 1.00 98.50 86 ILE A O 1
ATOM 691 N N . SER A 1 87 ? -3.481 -4.633 5.982 1.00 98.12 87 SER A N 1
ATOM 692 C CA . SER A 1 87 ? -3.739 -4.937 7.392 1.00 98.12 87 SER A CA 1
ATOM 693 C C . SER A 1 87 ? -2.400 -5.053 8.123 1.00 98.12 87 SER A C 1
ATOM 695 O O . SER A 1 87 ? -1.526 -5.802 7.681 1.00 98.12 87 SER A O 1
ATOM 697 N N . LEU A 1 88 ? -2.206 -4.301 9.208 1.00 97.12 88 LEU A N 1
ATOM 698 C CA . LEU A 1 88 ? -0.955 -4.288 9.969 1.00 97.12 88 LEU A CA 1
ATOM 699 C C . LEU A 1 88 ? -1.178 -4.254 11.479 1.00 97.12 88 LEU A C 1
ATOM 701 O O . LEU A 1 88 ? -2.115 -3.623 11.964 1.00 97.12 88 LEU A O 1
ATOM 705 N N . ASP A 1 89 ? -0.272 -4.874 12.228 1.00 95.56 89 ASP A N 1
ATOM 706 C CA . ASP A 1 89 ? -0.293 -4.830 13.687 1.00 95.56 89 ASP A CA 1
ATOM 707 C C . ASP A 1 89 ? 0.603 -3.707 14.221 1.00 95.56 89 ASP A C 1
ATOM 709 O O . ASP A 1 89 ? 1.783 -3.595 13.885 1.00 95.56 89 ASP A O 1
ATOM 713 N N . TYR A 1 90 ? 0.050 -2.880 15.107 1.00 94.88 90 TYR A N 1
ATOM 714 C CA . TYR A 1 90 ? 0.767 -1.801 15.776 1.00 94.88 90 TYR A CA 1
ATOM 715 C C . TYR A 1 90 ? 0.356 -1.709 17.245 1.00 94.88 90 TYR A C 1
ATOM 717 O O . TYR A 1 90 ? -0.813 -1.505 17.574 1.00 94.88 90 TYR A O 1
ATOM 725 N N . LYS A 1 91 ? 1.338 -1.858 18.147 1.00 93.88 91 LYS A N 1
ATOM 726 C CA . LYS A 1 91 ? 1.150 -1.825 19.612 1.00 93.88 91 LYS A CA 1
ATOM 727 C C . LYS A 1 91 ? -0.002 -2.728 20.104 1.00 93.88 91 LYS A C 1
ATOM 729 O O . LYS A 1 91 ? -0.781 -2.333 20.966 1.00 93.88 91 LYS A O 1
ATOM 734 N N . GLY A 1 92 ? -0.107 -3.939 19.550 1.00 93.12 92 GLY A N 1
ATOM 735 C CA . GLY A 1 92 ? -1.104 -4.939 19.960 1.00 93.12 92 GLY A CA 1
ATOM 736 C C . GLY A 1 92 ? -2.516 -4.726 19.404 1.00 93.12 92 GLY A C 1
ATOM 737 O O . GLY A 1 92 ? -3.438 -5.410 19.835 1.00 93.12 92 GLY A O 1
ATOM 738 N N . LYS A 1 93 ? -2.696 -3.794 18.461 1.00 94.81 93 LYS A N 1
ATOM 739 C CA . LYS A 1 93 ? -3.947 -3.587 17.723 1.00 94.81 93 LYS A CA 1
ATOM 740 C C . LYS A 1 93 ? -3.717 -3.752 16.226 1.00 94.81 93 LYS A C 1
ATOM 742 O O . LYS A 1 93 ? -2.689 -3.303 15.719 1.00 94.81 93 LYS A O 1
ATOM 747 N N . THR A 1 94 ? -4.699 -4.309 15.527 1.00 96.00 94 THR A N 1
ATOM 748 C CA . THR A 1 94 ? -4.679 -4.412 14.065 1.00 96.00 94 THR A CA 1
ATOM 749 C C . THR A 1 94 ? -5.335 -3.182 13.441 1.00 96.00 94 THR A C 1
ATOM 751 O O . THR A 1 94 ? -6.473 -2.829 13.761 1.00 96.00 94 THR A O 1
ATOM 754 N N . TYR A 1 95 ? -4.611 -2.533 12.538 1.00 96.62 95 TYR A N 1
ATOM 755 C CA . TYR A 1 95 ? -5.047 -1.376 11.770 1.00 96.62 95 TYR A CA 1
ATOM 756 C C . TYR A 1 95 ? -5.157 -1.721 10.291 1.00 96.62 95 TYR A C 1
ATOM 758 O O . TYR A 1 95 ? -4.433 -2.573 9.777 1.00 96.62 95 TYR A O 1
ATOM 766 N N . VAL A 1 96 ? -6.033 -0.997 9.605 1.00 97.06 96 VAL A N 1
ATOM 767 C CA . VAL A 1 96 ? -6.116 -0.960 8.151 1.00 97.06 96 VAL A CA 1
ATOM 768 C C . VAL A 1 96 ? -5.530 0.351 7.651 1.00 97.06 96 VAL A C 1
ATOM 770 O O . VAL A 1 96 ? -5.913 1.418 8.132 1.00 97.06 96 VAL A O 1
ATOM 773 N N . LEU A 1 97 ? -4.631 0.258 6.674 1.00 97.56 97 LEU A N 1
ATOM 774 C CA . LEU A 1 97 ? -4.243 1.347 5.785 1.00 97.56 97 LEU A CA 1
ATOM 775 C C . LEU A 1 97 ? -4.832 1.053 4.403 1.00 97.56 97 LEU A C 1
ATOM 777 O O . LEU A 1 97 ? -4.468 0.069 3.766 1.00 97.56 97 LEU A O 1
ATOM 781 N N . ASP A 1 98 ? -5.701 1.930 3.924 1.00 97.12 98 ASP A N 1
ATOM 782 C CA . ASP A 1 98 ? -6.291 1.883 2.592 1.00 97.12 98 ASP A CA 1
ATOM 783 C C . ASP A 1 98 ? -5.894 3.157 1.829 1.00 97.12 98 ASP A C 1
ATOM 785 O O . ASP A 1 98 ? -6.512 4.218 2.002 1.00 97.12 98 ASP A O 1
ATOM 789 N N . PRO A 1 99 ? -4.824 3.094 1.014 1.00 96.19 99 PRO A N 1
ATOM 790 C CA . PRO A 1 99 ? -4.296 4.276 0.344 1.00 96.19 99 PRO A CA 1
ATOM 791 C C . PRO A 1 99 ? -5.257 4.865 -0.692 1.00 96.19 99 PRO A C 1
ATOM 793 O O . PRO A 1 99 ? -5.296 6.079 -0.883 1.00 96.19 99 PRO A O 1
ATOM 796 N N . ALA A 1 100 ? -6.043 4.022 -1.366 1.00 94.12 100 ALA A N 1
ATOM 797 C CA . ALA A 1 100 ? -6.952 4.471 -2.416 1.00 94.12 100 ALA A CA 1
ATOM 798 C C . ALA A 1 100 ? -8.171 5.207 -1.851 1.00 94.12 100 ALA A C 1
ATOM 800 O O . ALA A 1 100 ? -8.668 6.140 -2.484 1.00 94.12 100 ALA A O 1
ATOM 801 N N . LEU A 1 101 ? -8.627 4.826 -0.654 1.00 92.69 101 LEU A N 1
ATOM 802 C CA . LEU A 1 101 ? -9.715 5.508 0.050 1.00 92.69 101 LEU A CA 1
ATOM 803 C C . LEU A 1 101 ? -9.237 6.629 0.989 1.00 92.69 101 LEU A C 1
ATOM 805 O O . LEU A 1 101 ? -10.078 7.299 1.595 1.00 92.69 101 LEU A O 1
ATOM 809 N N . ASN A 1 102 ? -7.919 6.858 1.085 1.00 92.94 102 ASN A N 1
ATOM 810 C CA . ASN A 1 102 ? -7.290 7.771 2.046 1.00 92.94 102 ASN A CA 1
ATOM 811 C C . ASN A 1 102 ? -7.769 7.495 3.478 1.00 92.94 102 ASN A C 1
ATOM 813 O O . ASN A 1 102 ? -8.368 8.350 4.139 1.00 92.94 102 ASN A O 1
ATOM 817 N N . LEU A 1 103 ? -7.575 6.255 3.922 1.00 92.81 103 LEU A N 1
ATOM 818 C CA . LEU A 1 103 ? -8.156 5.780 5.162 1.00 92.81 103 LEU A CA 1
ATOM 819 C C . LEU A 1 103 ? -7.162 4.990 6.010 1.00 92.81 103 LEU A C 1
ATOM 821 O O . LEU A 1 103 ? -6.486 4.078 5.549 1.00 92.81 103 LEU A O 1
ATOM 825 N N . ILE A 1 104 ? -7.125 5.349 7.289 1.00 94.75 104 ILE A N 1
ATOM 826 C CA . ILE A 1 104 ? -6.399 4.657 8.353 1.00 94.75 104 ILE A CA 1
ATOM 827 C C . ILE A 1 104 ? -7.360 4.470 9.524 1.00 94.75 104 ILE A C 1
ATOM 829 O O . ILE A 1 104 ? -7.849 5.463 10.064 1.00 94.75 104 ILE A O 1
ATOM 833 N N . CYS A 1 105 ? -7.642 3.235 9.931 1.00 94.25 105 CYS A N 1
ATOM 834 C CA . CYS A 1 105 ? -8.519 2.951 11.074 1.00 94.25 105 CYS A CA 1
ATOM 835 C C . CYS A 1 105 ? -8.183 1.607 11.735 1.00 94.25 105 CYS A C 1
ATOM 837 O O . CYS A 1 105 ? -7.380 0.842 11.211 1.00 94.25 105 CYS A O 1
ATOM 839 N N . GLU A 1 106 ? -8.767 1.316 12.899 1.00 94.06 106 GLU A N 1
ATOM 840 C CA . GLU A 1 106 ? -8.690 -0.033 13.479 1.00 94.06 106 GLU A CA 1
ATOM 841 C C . GLU A 1 106 ? -9.509 -1.019 12.626 1.00 94.06 106 GLU A C 1
ATOM 843 O O . GLU A 1 106 ? -10.582 -0.664 12.135 1.00 94.06 106 GLU A O 1
ATOM 848 N N . GLN A 1 107 ? -9.030 -2.257 12.471 1.00 94.50 107 GLN A N 1
ATOM 849 C CA . GLN A 1 107 ? -9.628 -3.269 11.585 1.00 94.50 107 GLN A CA 1
ATOM 850 C C . GLN A 1 107 ? -11.130 -3.472 11.839 1.00 94.50 107 GLN A C 1
ATOM 852 O O . GLN A 1 107 ? -11.904 -3.512 10.890 1.00 94.50 107 GLN A O 1
ATOM 857 N N . TYR A 1 108 ? -11.560 -3.495 13.106 1.00 92.81 108 TYR A N 1
ATOM 858 C CA . TYR A 1 108 ? -12.972 -3.700 13.448 1.00 92.81 108 TYR A CA 1
ATOM 859 C C . TYR A 1 108 ? -13.904 -2.625 12.860 1.00 92.81 108 TYR A C 1
ATOM 861 O O . TYR A 1 108 ? -15.062 -2.911 12.572 1.00 92.81 108 TYR A O 1
ATOM 869 N N . LEU A 1 109 ? -13.422 -1.388 12.685 1.00 92.06 109 LEU A N 1
ATOM 870 C CA . LEU A 1 109 ? -14.198 -0.301 12.081 1.00 92.06 109 LEU A CA 1
ATOM 871 C C . LEU A 1 109 ? -14.301 -0.495 10.574 1.00 92.06 109 LEU A C 1
ATOM 873 O O . LEU A 1 109 ? -15.369 -0.299 10.003 1.00 92.06 109 LEU A O 1
ATOM 877 N N . TYR A 1 110 ? -13.198 -0.890 9.939 1.00 92.44 110 TYR A N 1
ATOM 878 C CA . TYR A 1 110 ? -13.192 -1.218 8.518 1.00 92.44 110 TYR A CA 1
ATOM 879 C C . TYR A 1 110 ? -14.207 -2.326 8.223 1.00 92.44 110 TYR A C 1
ATOM 881 O O . TYR A 1 110 ? -15.063 -2.161 7.357 1.00 92.44 110 TYR A O 1
ATOM 889 N N . ASP A 1 111 ? -14.174 -3.395 9.020 1.00 92.56 111 ASP A N 1
ATOM 890 C CA . ASP A 1 111 ? -15.063 -4.545 8.867 1.00 92.56 111 ASP A CA 1
ATOM 891 C C . ASP A 1 111 ? -16.530 -4.170 9.112 1.00 92.56 111 ASP A C 1
ATOM 893 O O . ASP A 1 111 ? -17.394 -4.551 8.331 1.00 92.56 111 ASP A O 1
ATOM 897 N N . LEU A 1 112 ? -16.811 -3.368 10.147 1.00 90.00 112 LEU A N 1
ATOM 898 C CA . LEU A 1 112 ? -18.170 -2.937 10.490 1.00 90.00 112 LEU A CA 1
ATOM 899 C C . LEU A 1 112 ? -18.823 -2.057 9.413 1.00 90.00 112 LEU A C 1
ATOM 901 O O . LEU A 1 112 ? -20.035 -2.118 9.229 1.00 90.00 112 LEU A O 1
ATOM 905 N N . PHE A 1 113 ? -18.054 -1.185 8.756 1.00 88.75 113 PHE A N 1
ATOM 906 C CA . PHE A 1 113 ? -18.611 -0.186 7.836 1.00 88.75 113 PHE A CA 1
ATOM 907 C C . PHE A 1 113 ? -18.494 -0.556 6.355 1.00 88.75 113 PHE A C 1
ATOM 909 O O . PHE A 1 113 ? -19.283 -0.043 5.556 1.00 88.75 113 PHE A O 1
ATOM 916 N N . LEU A 1 114 ? -17.502 -1.367 5.977 1.00 89.31 114 LEU A N 1
ATOM 917 C CA . LEU A 1 114 ? -17.265 -1.767 4.584 1.00 89.31 114 LEU A CA 1
ATOM 918 C C . LEU A 1 114 ? -17.576 -3.236 4.311 1.00 89.31 114 LEU A C 1
ATOM 920 O O . LEU A 1 114 ? -17.733 -3.575 3.140 1.00 89.31 114 LEU A O 1
ATOM 924 N N . GLU A 1 115 ? -17.668 -4.067 5.355 1.00 91.81 115 GLU A N 1
ATOM 925 C CA . GLU A 1 115 ? -18.022 -5.490 5.271 1.00 91.81 115 GLU A CA 1
ATOM 926 C C . GLU A 1 115 ? -17.264 -6.228 4.145 1.00 91.81 115 GLU A C 1
ATOM 928 O O . GLU A 1 115 ? -17.885 -6.815 3.256 1.00 91.81 115 GLU A O 1
ATOM 933 N N . PRO A 1 116 ? -15.916 -6.165 4.120 1.00 94.69 116 PRO A N 1
ATOM 934 C CA . PRO A 1 116 ? -15.140 -6.721 3.022 1.00 94.69 116 PRO A CA 1
ATOM 935 C C . PRO A 1 116 ? -15.241 -8.251 2.972 1.00 94.69 116 PRO A C 1
ATOM 937 O O . PRO A 1 116 ? -15.000 -8.940 3.964 1.00 94.69 116 PRO A O 1
ATOM 940 N N . GLU A 1 117 ? -15.473 -8.800 1.782 1.00 96.81 117 GLU A N 1
ATOM 941 C CA . GLU A 1 117 ? -15.255 -10.223 1.515 1.00 96.81 117 GLU A CA 1
ATOM 942 C C . GLU A 1 117 ? -13.774 -10.452 1.192 1.00 96.81 117 GLU A C 1
ATOM 944 O O . GLU A 1 117 ? -13.264 -9.935 0.199 1.00 96.81 117 GLU A O 1
ATOM 949 N N . ILE A 1 118 ? -13.059 -11.216 2.021 1.00 97.06 118 ILE A N 1
ATOM 950 C CA . ILE A 1 118 ? -11.619 -11.451 1.837 1.00 97.06 118 ILE A CA 1
ATOM 951 C C . ILE A 1 118 ? -11.376 -12.567 0.819 1.00 97.06 118 ILE A C 1
ATOM 953 O O . ILE A 1 118 ? -11.717 -13.722 1.064 1.00 97.06 118 ILE A O 1
ATOM 957 N N . LEU A 1 119 ? -10.686 -12.245 -0.275 1.00 97.62 119 LEU A N 1
ATOM 958 C CA . LEU A 1 119 ? -10.269 -13.210 -1.298 1.00 97.62 119 LEU A CA 1
ATOM 959 C C . LEU A 1 119 ? -8.837 -13.715 -1.073 1.00 97.62 119 LEU A C 1
ATOM 961 O O . LEU A 1 119 ? -8.531 -14.886 -1.319 1.00 97.62 119 LEU A O 1
ATOM 965 N N . ALA A 1 120 ? -7.943 -12.842 -0.603 1.00 97.75 120 ALA A N 1
ATOM 966 C CA . ALA A 1 120 ? -6.556 -13.187 -0.312 1.00 97.75 120 ALA A CA 1
ATOM 967 C C . ALA A 1 120 ? -5.952 -12.302 0.784 1.00 97.75 120 ALA A C 1
ATOM 969 O O . ALA A 1 120 ? -6.302 -11.131 0.936 1.00 97.75 120 ALA A O 1
ATOM 970 N N . LYS A 1 121 ? -4.990 -12.874 1.516 1.00 97.94 121 LYS A N 1
ATOM 971 C CA . LYS A 1 121 ? -4.157 -12.182 2.501 1.00 97.94 121 LYS A CA 1
ATOM 972 C C . LYS A 1 121 ? -2.706 -12.614 2.301 1.00 97.94 121 LYS A C 1
ATOM 974 O O . LYS A 1 121 ? -2.377 -13.779 2.507 1.00 97.94 121 LYS A O 1
ATOM 979 N N . ILE A 1 122 ? -1.861 -11.688 1.866 1.00 98.25 122 ILE A N 1
ATOM 980 C CA . ILE A 1 122 ? -0.500 -11.965 1.395 1.00 98.25 122 ILE A CA 1
ATOM 981 C C . ILE A 1 122 ? 0.489 -11.250 2.316 1.00 98.25 122 ILE A C 1
ATOM 983 O O . ILE A 1 122 ? 0.370 -10.035 2.485 1.00 98.25 122 ILE A O 1
ATOM 987 N N . PRO A 1 123 ? 1.453 -11.952 2.933 1.00 98.06 123 PRO A N 1
ATOM 988 C CA . PRO A 1 123 ? 2.465 -11.308 3.763 1.00 98.06 123 PRO A CA 1
ATOM 989 C C . PRO A 1 123 ? 3.259 -10.278 2.957 1.00 98.06 123 PRO A C 1
ATOM 991 O O . PRO A 1 123 ? 3.717 -10.575 1.854 1.00 98.06 123 PRO A O 1
ATOM 994 N N . THR A 1 124 ? 3.493 -9.087 3.507 1.00 97.31 124 THR A N 1
ATOM 995 C CA . THR A 1 124 ? 4.302 -8.076 2.803 1.00 97.31 124 THR A CA 1
ATOM 996 C C . THR A 1 124 ? 5.743 -8.524 2.577 1.00 97.31 124 THR A C 1
ATOM 998 O O . THR A 1 124 ? 6.353 -8.125 1.592 1.00 97.31 124 THR A O 1
ATOM 1001 N N . SER A 1 125 ? 6.265 -9.423 3.417 1.00 96.12 125 SER A N 1
ATOM 1002 C CA . SER A 1 125 ? 7.565 -10.065 3.200 1.00 96.12 125 SER A CA 1
ATOM 1003 C C . SER A 1 125 ? 7.625 -10.860 1.893 1.00 96.12 125 SER A C 1
ATOM 1005 O O . SER A 1 125 ? 8.655 -10.843 1.226 1.00 96.12 125 SER A O 1
ATOM 1007 N N . PHE A 1 126 ? 6.526 -11.511 1.49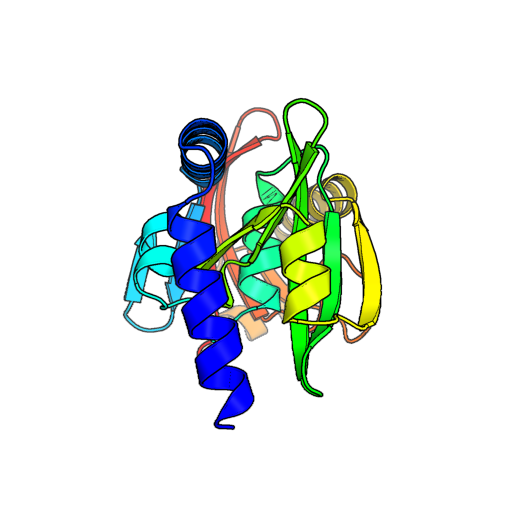7 1.00 96.31 126 PHE A N 1
ATOM 1008 C CA . PHE A 1 126 ? 6.442 -12.217 0.219 1.00 96.31 126 PHE A CA 1
ATOM 1009 C C . PHE A 1 126 ? 6.487 -11.232 -0.954 1.00 96.31 126 PHE A C 1
ATOM 1011 O O . PHE A 1 126 ? 7.252 -11.432 -1.892 1.00 96.31 126 PHE A O 1
ATOM 1018 N N . VAL A 1 127 ? 5.748 -10.120 -0.866 1.00 95.50 127 VAL A N 1
ATOM 1019 C CA . VAL A 1 127 ? 5.761 -9.072 -1.903 1.00 95.50 127 VAL A CA 1
ATOM 1020 C C . VAL A 1 127 ? 7.147 -8.430 -2.038 1.00 95.50 127 VAL A C 1
ATOM 1022 O O . VAL A 1 127 ? 7.637 -8.230 -3.145 1.00 95.50 127 VAL A O 1
ATOM 1025 N N . GLN A 1 128 ? 7.816 -8.157 -0.916 1.00 94.44 128 GLN A N 1
ATOM 1026 C CA . GLN A 1 128 ? 9.176 -7.603 -0.880 1.00 94.44 128 GLN A CA 1
ATOM 1027 C C . GLN A 1 128 ? 10.218 -8.562 -1.478 1.00 94.44 128 GLN A C 1
ATOM 1029 O O . GLN A 1 128 ? 11.129 -8.126 -2.190 1.00 94.44 128 GLN A O 1
ATOM 1034 N N . GLN A 1 129 ? 10.081 -9.864 -1.211 1.00 92.75 129 GLN A N 1
ATOM 1035 C CA . GLN A 1 129 ? 10.941 -10.891 -1.791 1.00 92.75 129 GLN A CA 1
ATOM 1036 C C . GLN A 1 129 ? 10.751 -10.971 -3.308 1.00 92.75 129 GLN A C 1
ATOM 1038 O O . GLN A 1 129 ? 11.735 -10.946 -4.045 1.00 92.75 129 GLN A O 1
ATOM 1043 N N . ASP A 1 130 ? 9.502 -11.016 -3.771 1.00 91.56 130 ASP A N 1
ATOM 1044 C CA . ASP A 1 130 ? 9.187 -11.099 -5.197 1.00 91.56 130 ASP A CA 1
ATOM 1045 C C . ASP A 1 130 ? 9.673 -9.849 -5.949 1.00 91.56 130 ASP A C 1
ATOM 1047 O O . ASP A 1 130 ? 10.333 -9.945 -6.982 1.00 91.56 130 ASP A O 1
ATOM 1051 N N . PHE A 1 131 ? 9.485 -8.660 -5.367 1.00 91.19 131 PHE A N 1
ATOM 1052 C CA . PHE A 1 131 ? 10.027 -7.410 -5.906 1.00 91.19 131 PHE A CA 1
ATOM 1053 C C . PHE A 1 131 ? 11.553 -7.443 -6.069 1.00 91.19 131 PHE A C 1
ATOM 1055 O O . PHE A 1 131 ? 12.084 -7.026 -7.100 1.00 91.19 131 PHE A O 1
ATOM 1062 N N . SER A 1 132 ? 12.267 -7.973 -5.073 1.00 88.00 132 SER A N 1
ATOM 1063 C CA . SER A 1 132 ? 13.726 -8.125 -5.131 1.00 88.00 132 SER A CA 1
ATOM 1064 C C . SER A 1 132 ? 14.159 -9.061 -6.265 1.00 88.00 132 SER A C 1
ATOM 1066 O O . SER A 1 132 ? 15.160 -8.799 -6.934 1.00 88.00 132 SER A O 1
ATOM 1068 N N . LEU A 1 133 ? 13.385 -10.119 -6.537 1.00 84.81 133 LEU A N 1
ATOM 1069 C CA . LEU A 1 133 ? 13.628 -11.006 -7.676 1.00 84.81 133 LEU A CA 1
ATOM 1070 C C . LEU A 1 133 ? 13.429 -10.275 -9.007 1.00 84.81 133 LEU A C 1
ATOM 1072 O O . LEU A 1 133 ? 14.278 -10.417 -9.886 1.00 84.81 133 LEU A O 1
ATOM 1076 N N . TYR A 1 134 ? 12.386 -9.454 -9.159 1.00 80.62 134 TYR A N 1
ATOM 1077 C CA . TYR A 1 134 ? 12.214 -8.627 -10.363 1.00 80.62 134 TYR A CA 1
ATOM 1078 C C . TYR A 1 134 ? 13.404 -7.690 -10.589 1.00 80.62 134 TYR A C 1
ATOM 1080 O O . TYR A 1 134 ? 13.912 -7.589 -11.705 1.00 80.62 134 TYR A O 1
ATOM 1088 N N . GLN A 1 135 ? 13.896 -7.040 -9.532 1.00 79.06 135 GLN A N 1
ATOM 1089 C CA . GLN A 1 135 ? 15.070 -6.168 -9.626 1.00 79.06 135 GLN A CA 1
ATOM 1090 C C . GLN A 1 135 ? 16.344 -6.918 -10.039 1.00 79.06 135 GLN A C 1
ATOM 1092 O O . GLN A 1 135 ? 17.173 -6.360 -10.759 1.00 79.06 135 GLN A O 1
ATOM 1097 N N . ALA A 1 136 ? 16.518 -8.162 -9.586 1.00 78.12 136 ALA A N 1
ATOM 1098 C CA . ALA A 1 136 ? 17.660 -8.990 -9.957 1.00 78.12 136 ALA A CA 1
ATOM 1099 C C . ALA A 1 136 ? 17.590 -9.433 -11.427 1.00 78.12 136 ALA A C 1
ATOM 1101 O O . ALA A 1 136 ? 18.561 -9.241 -12.157 1.00 78.12 136 ALA A O 1
ATOM 1102 N N . HIS A 1 137 ? 16.441 -9.949 -11.875 1.00 70.12 137 HIS A N 1
ATOM 1103 C CA . HIS A 1 137 ? 16.265 -10.448 -13.244 1.00 70.12 137 HIS A CA 1
ATOM 1104 C C . HIS A 1 137 ? 16.301 -9.332 -14.295 1.00 70.12 137 HIS A C 1
ATOM 1106 O O . HIS A 1 137 ? 16.795 -9.549 -15.391 1.00 70.12 137 HIS A O 1
ATOM 1112 N N . GLN A 1 138 ? 15.868 -8.109 -13.971 1.00 64.38 138 GLN A N 1
ATOM 1113 C CA . GLN A 1 138 ? 15.959 -6.981 -14.908 1.00 64.38 138 GLN A CA 1
ATOM 1114 C C . GLN A 1 138 ? 17.390 -6.536 -15.241 1.00 64.38 138 GLN A C 1
ATOM 1116 O O . GLN A 1 138 ? 17.589 -5.832 -16.230 1.00 64.38 138 GLN A O 1
ATOM 1121 N N . LYS A 1 139 ? 18.394 -6.933 -14.448 1.00 58.22 139 LYS A N 1
ATOM 1122 C CA . LYS A 1 139 ? 19.805 -6.717 -14.808 1.00 58.22 139 LYS A CA 1
ATOM 1123 C C . LYS A 1 139 ? 20.257 -7.625 -15.957 1.00 58.22 139 LYS A C 1
ATOM 1125 O O . LYS A 1 139 ? 21.279 -7.344 -16.576 1.00 58.22 139 LYS A O 1
ATOM 1130 N N . GLU A 1 140 ? 19.496 -8.674 -16.258 1.00 56.91 140 GLU A N 1
ATOM 1131 C CA . GLU A 1 140 ? 19.667 -9.536 -17.423 1.00 56.91 140 GLU A CA 1
ATOM 1132 C C . GLU A 1 140 ? 18.685 -9.061 -18.509 1.00 56.91 140 GLU A C 1
ATOM 1134 O O . GLU A 1 140 ? 17.529 -9.470 -18.544 1.00 56.91 140 GLU A O 1
ATOM 1139 N N . GLU A 1 141 ? 19.106 -8.121 -19.364 1.00 55.22 141 GLU A N 1
ATOM 1140 C CA . GLU A 1 141 ? 18.230 -7.481 -20.361 1.00 55.22 141 GLU A CA 1
ATOM 1141 C C . GLU A 1 141 ? 17.517 -8.499 -21.280 1.00 55.22 141 GLU A C 1
ATOM 1143 O O . GLU A 1 141 ? 18.099 -9.026 -22.231 1.00 55.22 141 GLU A O 1
ATOM 1148 N N . HIS A 1 142 ? 16.223 -8.743 -21.043 1.00 59.50 142 HIS A N 1
ATOM 1149 C CA . HIS A 1 142 ? 15.368 -9.534 -21.930 1.00 59.50 142 HIS A CA 1
ATOM 1150 C C . HIS A 1 142 ? 14.712 -8.644 -23.002 1.00 59.50 142 HIS A C 1
ATOM 1152 O O . HIS A 1 142 ? 14.076 -7.631 -22.709 1.00 59.50 142 HIS A O 1
ATOM 1158 N N . ILE A 1 143 ? 14.833 -9.032 -24.277 1.00 59.38 143 ILE A N 1
ATOM 1159 C CA . ILE A 1 143 ? 14.331 -8.265 -25.439 1.00 59.38 143 ILE A CA 1
ATOM 1160 C C . ILE A 1 143 ? 12.819 -7.939 -25.365 1.00 59.38 143 ILE A C 1
ATOM 1162 O O . ILE A 1 143 ? 12.455 -6.805 -25.697 1.00 59.38 143 ILE A O 1
ATOM 1166 N N . PRO A 1 144 ? 11.921 -8.852 -24.931 1.00 62.34 144 PRO A N 1
ATOM 1167 C CA . PRO A 1 144 ? 10.494 -8.541 -24.794 1.00 62.34 144 PRO A CA 1
ATOM 1168 C C . PRO A 1 144 ? 10.209 -7.380 -23.829 1.00 62.34 144 PRO A C 1
ATOM 1170 O O . PRO A 1 144 ? 9.353 -6.540 -24.116 1.00 62.34 144 PRO A O 1
ATOM 1173 N N . ASP A 1 145 ? 10.981 -7.269 -22.746 1.00 65.19 145 ASP A N 1
ATOM 1174 C CA . ASP A 1 145 ? 10.813 -6.215 -21.743 1.00 65.19 145 ASP A CA 1
ATOM 1175 C C . ASP A 1 145 ? 11.210 -4.846 -22.298 1.00 65.19 145 ASP A C 1
ATOM 1177 O O . ASP A 1 145 ? 10.552 -3.847 -22.017 1.00 65.19 145 ASP A O 1
ATOM 1181 N N . LEU A 1 146 ? 12.245 -4.782 -23.141 1.00 67.25 146 LEU A N 1
ATOM 1182 C CA . LEU A 1 146 ? 12.661 -3.545 -23.809 1.00 67.25 146 LEU A CA 1
ATOM 1183 C C . LEU A 1 146 ? 11.591 -3.021 -24.776 1.00 67.25 146 LEU A C 1
ATOM 1185 O O . LEU A 1 146 ? 11.360 -1.812 -24.844 1.00 67.25 146 LEU A O 1
ATOM 1189 N N . ILE A 1 147 ? 10.932 -3.917 -25.517 1.00 70.56 147 ILE A N 1
ATOM 1190 C CA . ILE A 1 147 ? 9.837 -3.553 -26.427 1.00 70.56 147 ILE A CA 1
ATOM 1191 C C . ILE A 1 147 ? 8.653 -3.024 -25.621 1.00 70.56 147 ILE A C 1
ATOM 1193 O O . ILE A 1 147 ? 8.120 -1.964 -25.949 1.00 70.56 147 ILE A O 1
ATOM 1197 N N . LEU A 1 148 ? 8.281 -3.719 -24.544 1.00 69.88 148 LEU A N 1
ATOM 1198 C CA . LEU A 1 148 ? 7.194 -3.289 -23.677 1.00 69.88 148 LEU A CA 1
ATOM 1199 C C . LEU A 1 148 ? 7.504 -1.929 -23.043 1.00 69.88 148 LEU A C 1
ATOM 1201 O O . LEU A 1 148 ? 6.716 -1.005 -23.195 1.00 69.88 148 LEU A O 1
ATOM 1205 N N . LYS A 1 149 ? 8.685 -1.741 -22.442 1.00 72.38 149 LYS A N 1
ATOM 1206 C CA . LYS A 1 149 ? 9.095 -0.446 -21.871 1.00 72.38 149 LYS A CA 1
ATOM 1207 C C . LYS A 1 149 ? 8.988 0.695 -22.886 1.00 72.38 149 LYS A C 1
ATOM 1209 O O . LYS A 1 149 ? 8.439 1.740 -22.554 1.00 72.38 149 LYS A O 1
ATOM 1214 N N . ARG A 1 150 ? 9.423 0.484 -24.136 1.00 74.06 150 ARG A N 1
ATOM 1215 C CA . ARG A 1 150 ? 9.285 1.482 -25.214 1.00 74.06 150 ARG A CA 1
ATOM 1216 C C . ARG A 1 150 ? 7.830 1.784 -25.572 1.00 74.06 150 ARG A C 1
ATOM 1218 O O . ARG A 1 150 ? 7.497 2.944 -25.773 1.00 74.06 150 ARG A O 1
ATOM 1225 N N . LEU A 1 151 ? 6.967 0.771 -25.651 1.00 73.94 151 LEU A N 1
ATOM 1226 C CA . LEU A 1 151 ? 5.537 0.958 -25.938 1.00 73.94 151 LEU A CA 1
ATOM 1227 C C . LEU A 1 151 ? 4.801 1.711 -24.821 1.00 73.94 151 LEU A C 1
ATOM 1229 O O . LEU A 1 151 ? 3.780 2.353 -25.067 1.00 73.94 151 LEU A O 1
ATOM 1233 N N . LEU A 1 152 ? 5.294 1.607 -23.590 1.00 70.81 152 LEU A N 1
ATOM 1234 C CA . LEU A 1 152 ? 4.704 2.249 -22.419 1.00 70.81 152 LEU A CA 1
ATOM 1235 C C . LEU A 1 152 ? 5.402 3.567 -22.042 1.00 70.81 152 LEU A C 1
ATOM 1237 O O . LEU A 1 152 ? 5.036 4.150 -21.028 1.00 70.81 152 LEU A O 1
ATOM 1241 N N . ASP A 1 153 ? 6.380 4.019 -22.835 1.00 74.88 153 ASP A N 1
ATOM 1242 C CA . ASP A 1 153 ? 7.211 5.204 -22.567 1.00 74.88 153 ASP A CA 1
ATOM 1243 C C . ASP A 1 153 ? 7.872 5.185 -21.170 1.00 74.88 153 ASP A C 1
ATOM 1245 O O . ASP A 1 153 ? 7.975 6.182 -20.457 1.00 74.88 153 ASP A O 1
ATOM 1249 N N . VAL A 1 154 ? 8.298 3.993 -20.746 1.00 75.75 154 VAL A N 1
ATOM 1250 C CA . VAL A 1 154 ? 8.955 3.753 -19.459 1.00 75.75 154 VAL A CA 1
ATOM 1251 C C . VAL A 1 154 ? 10.478 3.789 -19.654 1.00 75.75 154 VAL A C 1
ATOM 1253 O O . VAL A 1 154 ? 10.983 3.127 -20.569 1.00 75.75 154 VAL A O 1
ATOM 1256 N N . PRO A 1 155 ? 11.243 4.494 -18.793 1.00 75.00 155 PRO A N 1
ATOM 1257 C CA . PRO A 1 155 ? 12.702 4.489 -18.855 1.00 75.00 15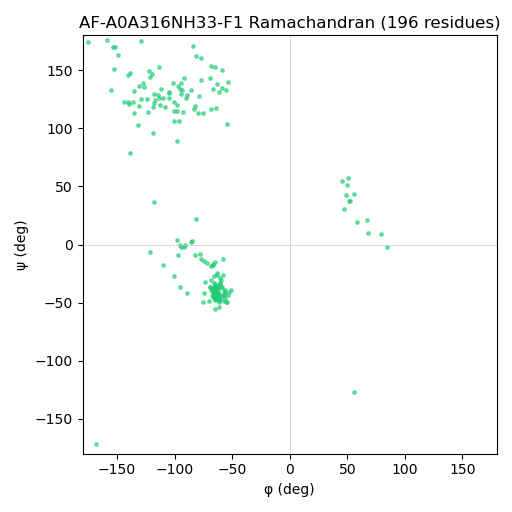5 PRO A CA 1
ATOM 1258 C C . PRO A 1 155 ? 13.278 3.068 -18.838 1.00 75.00 155 PRO A C 1
ATOM 1260 O O . PRO A 1 155 ? 12.825 2.200 -18.092 1.00 75.00 155 PRO A O 1
ATOM 1263 N N . SER A 1 156 ? 14.320 2.816 -19.634 1.00 70.50 156 SER A N 1
ATOM 1264 C CA . SER A 1 156 ? 14.930 1.480 -19.733 1.00 70.50 156 SER A CA 1
ATOM 1265 C C . SER A 1 156 ? 15.481 0.972 -18.397 1.00 70.50 156 SER A C 1
ATOM 1267 O O . SER A 1 156 ? 15.469 -0.235 -18.159 1.00 70.50 156 SER A O 1
ATOM 1269 N N . SER A 1 157 ? 15.899 1.882 -17.514 1.00 74.62 157 SER A N 1
ATOM 1270 C CA . SER A 1 157 ? 16.381 1.591 -16.160 1.00 74.62 157 SER A CA 1
ATOM 1271 C C . SER A 1 157 ? 15.281 1.226 -15.160 1.00 74.62 157 SER A C 1
ATOM 1273 O O . SER A 1 157 ? 15.601 0.733 -14.081 1.00 74.62 157 SER A O 1
ATOM 1275 N N . SER A 1 158 ? 14.008 1.479 -15.480 1.00 80.31 158 SER A N 1
ATOM 1276 C CA . SER A 1 158 ? 12.899 1.202 -14.569 1.00 80.31 158 SER A CA 1
ATOM 1277 C C . SER A 1 158 ? 12.566 -0.278 -14.533 1.00 80.31 158 SER A C 1
ATOM 1279 O O . SER A 1 158 ? 12.502 -0.929 -15.578 1.00 80.31 158 SER A O 1
ATOM 1281 N N . VAL A 1 159 ? 12.236 -0.780 -13.347 1.00 84.25 159 VAL A N 1
ATOM 1282 C CA . VAL A 1 159 ? 11.643 -2.105 -13.179 1.00 84.25 159 VAL A CA 1
ATOM 1283 C C . VAL A 1 159 ? 10.161 -2.026 -13.489 1.00 84.25 159 VAL A C 1
ATOM 1285 O O . VAL A 1 159 ? 9.410 -1.361 -12.789 1.00 84.25 159 VAL A O 1
ATOM 1288 N N . TYR A 1 160 ? 9.738 -2.679 -14.562 1.00 84.81 160 TYR A N 1
ATOM 1289 C CA . TYR A 1 160 ? 8.335 -2.735 -14.952 1.00 84.81 160 TYR A CA 1
ATOM 1290 C C . TYR A 1 160 ? 7.755 -4.068 -14.507 1.00 84.81 160 TYR A C 1
ATOM 1292 O O . TYR A 1 160 ? 8.285 -5.117 -14.876 1.00 84.81 160 TYR A O 1
ATOM 1300 N N . ILE A 1 161 ? 6.694 -4.015 -13.706 1.00 86.75 161 ILE A N 1
ATOM 1301 C CA . ILE A 1 161 ? 6.009 -5.202 -13.203 1.00 86.75 161 ILE A CA 1
ATOM 1302 C C . ILE A 1 161 ? 4.624 -5.265 -13.828 1.00 86.75 161 ILE A C 1
ATOM 1304 O O . ILE A 1 161 ? 3.799 -4.363 -13.652 1.00 86.75 161 ILE A O 1
ATOM 1308 N N . LEU A 1 162 ? 4.405 -6.365 -14.544 1.00 84.62 162 LEU A N 1
ATOM 1309 C CA . LEU A 1 162 ? 3.117 -6.783 -15.065 1.00 84.62 162 LEU A CA 1
ATOM 1310 C C . LEU A 1 162 ? 2.520 -7.794 -14.082 1.00 84.62 162 LEU A C 1
ATOM 1312 O O . LEU A 1 162 ? 2.996 -8.923 -13.981 1.00 84.62 162 LEU A O 1
ATOM 1316 N N . GLY A 1 163 ? 1.515 -7.369 -13.325 1.00 84.81 163 GLY A N 1
ATOM 1317 C CA . GLY A 1 163 ? 0.843 -8.221 -12.351 1.00 84.81 163 GLY A CA 1
ATOM 1318 C C . GLY A 1 163 ? 0.045 -9.334 -13.024 1.00 84.81 163 GLY A C 1
ATOM 1319 O O . GLY A 1 163 ? -0.415 -9.190 -14.157 1.00 84.81 163 GLY A O 1
ATOM 1320 N N . SER A 1 164 ? -0.139 -10.442 -12.313 1.00 90.00 164 SER A N 1
ATOM 1321 C CA . SER A 1 164 ? -0.899 -11.586 -12.810 1.00 90.00 164 SER A CA 1
ATOM 1322 C C . SER A 1 164 ? -2.405 -11.421 -12.578 1.00 90.00 164 SER A C 1
ATOM 1324 O O . SER A 1 164 ? -2.859 -10.528 -11.860 1.00 90.00 164 SER A O 1
ATOM 1326 N N . GLU A 1 165 ? -3.190 -12.327 -13.162 1.00 91.56 165 GLU A N 1
ATOM 1327 C CA . GLU A 1 165 ? -4.629 -12.475 -12.897 1.00 91.56 165 GLU A CA 1
ATOM 1328 C C . GLU A 1 165 ? -4.921 -13.351 -11.664 1.00 91.56 165 GLU A C 1
ATOM 1330 O O . GLU A 1 165 ? -6.076 -13.633 -11.349 1.00 91.56 165 GLU A O 1
ATOM 1335 N N . ASN A 1 166 ? -3.892 -13.810 -10.947 1.00 94.50 166 ASN A N 1
ATOM 1336 C CA . ASN A 1 166 ? -4.071 -14.589 -9.730 1.00 94.50 166 ASN A CA 1
ATOM 1337 C C . ASN A 1 166 ? -4.063 -13.663 -8.510 1.00 94.50 166 ASN A C 1
ATOM 1339 O O . ASN A 1 166 ? -3.036 -13.105 -8.128 1.00 94.50 166 ASN A O 1
ATOM 1343 N N . VAL A 1 167 ? -5.211 -13.566 -7.837 1.00 94.06 167 VAL A N 1
ATOM 1344 C CA . VAL A 1 167 ? -5.418 -12.715 -6.652 1.00 94.06 167 VAL A CA 1
ATOM 1345 C C . VAL A 1 167 ? -4.470 -13.024 -5.483 1.00 94.06 167 VAL A C 1
ATOM 1347 O O . VAL A 1 167 ? -4.393 -12.240 -4.539 1.00 94.06 167 VAL A O 1
ATOM 1350 N N . ARG A 1 168 ? -3.736 -14.143 -5.512 1.00 95.44 168 ARG A N 1
ATOM 1351 C CA . ARG A 1 168 ? -2.773 -14.543 -4.471 1.00 95.44 168 ARG A CA 1
ATOM 1352 C C . ARG A 1 168 ? -1.317 -14.187 -4.774 1.00 95.44 168 ARG A C 1
ATOM 1354 O O . ARG A 1 168 ? -0.490 -14.328 -3.878 1.00 95.44 168 ARG A O 1
ATOM 1361 N N . ASP A 1 169 ? -1.003 -13.728 -5.980 1.00 94.69 169 ASP A N 1
ATOM 1362 C CA . ASP A 1 169 ? 0.377 -13.401 -6.349 1.00 94.69 169 ASP A CA 1
ATOM 1363 C C . ASP A 1 169 ? 0.805 -12.056 -5.750 1.00 94.69 169 ASP A C 1
ATOM 1365 O O . ASP A 1 169 ? -0.032 -11.237 -5.369 1.00 94.69 169 ASP A O 1
ATOM 1369 N N . ALA A 1 170 ? 2.108 -11.792 -5.655 1.00 93.06 170 ALA A N 1
ATOM 1370 C CA . ALA A 1 170 ? 2.614 -10.558 -5.047 1.00 93.06 170 ALA A CA 1
ATOM 1371 C C . ALA A 1 170 ? 2.050 -9.299 -5.727 1.00 93.06 170 ALA A C 1
ATOM 1373 O O . ALA A 1 170 ? 1.641 -8.358 -5.049 1.00 93.06 170 ALA A O 1
ATOM 1374 N N . PHE A 1 171 ? 1.935 -9.344 -7.053 1.00 93.00 171 PHE A N 1
ATOM 1375 C CA . PHE A 1 171 ? 1.457 -8.260 -7.899 1.00 93.00 171 PHE A CA 1
ATOM 1376 C C . PHE A 1 171 ? 0.264 -8.739 -8.735 1.00 93.00 171 PHE A C 1
ATOM 1378 O O . PHE A 1 171 ? 0.421 -9.606 -9.591 1.00 93.00 171 PHE A O 1
ATOM 1385 N N . TYR A 1 172 ? -0.927 -8.189 -8.492 1.00 91.50 172 TYR A N 1
ATOM 1386 C CA . TYR A 1 172 ? -2.192 -8.606 -9.110 1.00 91.50 172 TYR A CA 1
ATOM 1387 C C . TYR A 1 172 ? -2.785 -7.467 -9.929 1.00 91.50 172 TYR A C 1
ATOM 1389 O O . TYR A 1 172 ? -3.037 -6.386 -9.393 1.00 91.50 172 TYR A O 1
ATOM 1397 N N . ARG A 1 173 ? -3.003 -7.702 -11.230 1.00 84.38 173 ARG A N 1
ATOM 1398 C CA . ARG A 1 173 ? -3.536 -6.700 -12.179 1.00 84.38 173 ARG A CA 1
ATOM 1399 C C . ARG A 1 173 ? -2.830 -5.338 -12.083 1.00 84.38 173 ARG A C 1
ATOM 1401 O O . ARG A 1 173 ? -3.423 -4.271 -12.284 1.00 84.38 173 ARG A O 1
ATOM 1408 N N . THR A 1 174 ? -1.553 -5.374 -11.711 1.00 83.50 174 THR A N 1
ATOM 1409 C CA . THR A 1 174 ? -0.714 -4.195 -11.533 1.00 83.50 174 THR A CA 1
ATOM 1410 C C . THR A 1 174 ? 0.010 -3.897 -12.833 1.00 83.50 174 THR A C 1
ATOM 1412 O O . THR A 1 174 ? 0.428 -4.801 -13.551 1.00 83.50 174 THR A O 1
ATOM 1415 N N . TYR A 1 175 ? 0.172 -2.615 -13.117 1.00 86.88 175 TYR A N 1
ATOM 1416 C CA . TYR A 1 175 ? 0.896 -2.120 -14.282 1.00 86.88 175 TYR A CA 1
ATOM 1417 C C . TYR A 1 175 ? 1.706 -0.941 -13.774 1.00 86.88 175 TYR A C 1
ATOM 1419 O O . TYR A 1 175 ? 1.268 0.211 -13.844 1.00 86.88 175 TYR A O 1
ATOM 1427 N N . THR A 1 176 ? 2.822 -1.261 -13.124 1.00 90.25 176 THR A N 1
ATOM 1428 C CA . THR A 1 176 ? 3.584 -0.279 -12.355 1.00 90.25 176 THR A CA 1
ATOM 1429 C C . THR A 1 176 ? 5.041 -0.325 -12.768 1.00 90.25 176 THR A C 1
ATOM 1431 O O . THR A 1 176 ? 5.685 -1.375 -12.733 1.00 90.25 176 THR A O 1
ATOM 1434 N N . ALA A 1 177 ? 5.558 0.837 -13.158 1.00 90.38 177 ALA A N 1
ATOM 1435 C CA . ALA A 1 177 ? 6.980 1.030 -13.383 1.00 90.38 177 ALA A CA 1
ATOM 1436 C C . ALA A 1 177 ? 7.629 1.587 -12.117 1.00 90.38 177 ALA A C 1
ATOM 1438 O O . ALA A 1 177 ? 7.082 2.480 -11.478 1.00 90.38 177 ALA A O 1
ATOM 1439 N N . PHE A 1 178 ? 8.808 1.098 -11.778 1.00 90.19 178 PHE A N 1
ATOM 1440 C CA . PHE A 1 178 ? 9.518 1.440 -10.561 1.00 90.19 178 PHE A CA 1
ATOM 1441 C C . PHE A 1 178 ? 10.903 1.979 -10.897 1.00 90.19 178 PHE A C 1
ATOM 1443 O O . PHE A 1 178 ? 11.693 1.294 -11.539 1.00 90.19 178 PHE A O 1
ATOM 1450 N N . ASP A 1 179 ? 11.219 3.173 -10.408 1.00 88.56 179 ASP A N 1
ATOM 1451 C CA . ASP A 1 179 ? 12.581 3.711 -10.382 1.00 88.56 179 ASP A CA 1
ATOM 1452 C C . ASP A 1 179 ? 12.999 3.948 -8.943 1.00 88.56 179 ASP A C 1
ATOM 1454 O O . ASP A 1 179 ? 12.279 4.603 -8.195 1.00 88.56 179 ASP A O 1
ATOM 1458 N N . GLY A 1 180 ? 14.166 3.465 -8.529 1.00 83.50 180 GLY A N 1
ATOM 1459 C CA . GLY A 1 180 ? 14.563 3.670 -7.146 1.00 83.50 180 GLY A CA 1
ATOM 1460 C C . GLY A 1 180 ? 15.951 3.193 -6.780 1.00 83.50 180 GLY A C 1
ATOM 1461 O O . GLY A 1 180 ? 16.666 2.576 -7.566 1.00 83.50 180 GLY A O 1
ATOM 1462 N N . GLN A 1 181 ? 16.311 3.501 -5.540 1.00 81.38 181 GLN A N 1
ATOM 1463 C CA . GLN A 1 181 ? 17.546 3.094 -4.894 1.00 81.38 181 GLN A CA 1
ATOM 1464 C C . GLN A 1 181 ? 17.225 2.158 -3.732 1.00 81.38 181 GLN A C 1
ATOM 1466 O O . GLN A 1 181 ? 16.427 2.490 -2.850 1.00 81.38 181 GLN A O 1
ATOM 1471 N N . MET A 1 182 ? 17.898 1.011 -3.725 1.00 79.94 182 MET A N 1
ATOM 1472 C CA . MET A 1 182 ? 17.919 0.078 -2.604 1.00 79.94 182 MET A CA 1
ATOM 1473 C C . MET A 1 182 ? 19.235 0.247 -1.841 1.00 79.94 182 MET A C 1
ATOM 1475 O O . MET A 1 182 ? 20.292 0.395 -2.452 1.00 79.94 182 MET A O 1
ATOM 1479 N N . GLU A 1 183 ? 19.184 0.208 -0.515 1.00 79.00 183 GLU A N 1
ATOM 1480 C CA . GLU A 1 183 ? 20.358 0.222 0.360 1.00 79.00 183 GLU A CA 1
ATOM 1481 C C . GLU A 1 183 ? 20.162 -0.822 1.462 1.00 79.00 183 GLU A C 1
ATOM 1483 O O . GLU A 1 183 ? 19.170 -0.771 2.188 1.00 79.00 183 GLU A O 1
ATOM 1488 N N . ASN A 1 184 ? 21.093 -1.776 1.586 1.00 78.69 184 ASN A N 1
ATOM 1489 C CA . ASN A 1 184 ? 21.021 -2.881 2.556 1.00 78.69 184 ASN A CA 1
ATOM 1490 C C . ASN A 1 184 ? 19.660 -3.611 2.536 1.00 78.69 184 ASN A C 1
ATOM 1492 O O . ASN A 1 184 ? 19.003 -3.728 3.573 1.00 78.69 184 ASN A O 1
ATOM 1496 N N . ASP A 1 185 ? 19.215 -4.017 1.342 1.00 74.81 185 ASP A N 1
ATOM 1497 C CA . ASP A 1 185 ? 17.930 -4.694 1.084 1.00 74.81 185 ASP A CA 1
ATOM 1498 C C . ASP A 1 185 ? 16.679 -3.905 1.509 1.00 74.81 185 ASP A C 1
ATOM 1500 O O . ASP A 1 185 ? 15.589 -4.456 1.659 1.00 74.81 185 ASP A O 1
ATOM 1504 N N . LYS A 1 186 ? 16.811 -2.586 1.693 1.00 82.81 186 LYS A N 1
ATOM 1505 C CA . LYS A 1 186 ? 15.704 -1.685 2.018 1.00 82.81 186 LYS A CA 1
ATOM 1506 C C . LYS A 1 186 ? 15.529 -0.627 0.947 1.00 82.81 186 LYS A C 1
ATOM 1508 O O . LYS A 1 186 ? 16.495 -0.131 0.371 1.00 82.81 186 LYS A O 1
ATOM 1513 N N . VAL A 1 187 ? 14.281 -0.230 0.734 1.00 86.44 187 VAL A N 1
ATOM 1514 C CA . VAL A 1 187 ? 13.945 0.899 -0.133 1.00 86.44 187 VAL A CA 1
ATOM 1515 C C . VAL A 1 187 ? 14.437 2.195 0.511 1.00 86.44 187 VAL A C 1
ATOM 1517 O O . VAL A 1 187 ? 13.957 2.585 1.576 1.00 86.44 187 VAL A O 1
ATOM 1520 N N . LYS A 1 188 ? 15.374 2.880 -0.150 1.00 88.69 188 LYS A N 1
ATOM 1521 C CA . LYS A 1 188 ? 15.834 4.220 0.241 1.00 88.69 188 LYS A CA 1
ATOM 1522 C C . LYS A 1 188 ? 14.997 5.314 -0.412 1.00 88.69 188 LYS A C 1
ATOM 1524 O O . LYS A 1 188 ? 14.662 6.306 0.226 1.00 88.69 188 LYS A O 1
ATOM 1529 N N . SER A 1 189 ? 14.686 5.128 -1.689 1.00 91.00 189 SER A N 1
ATOM 1530 C CA . SER A 1 189 ? 13.802 5.986 -2.473 1.00 91.00 189 SER A CA 1
ATOM 1531 C C . SER A 1 189 ? 13.218 5.161 -3.608 1.00 91.00 189 SER A C 1
ATOM 1533 O O . SER A 1 189 ? 13.962 4.432 -4.267 1.00 91.00 189 SER A O 1
ATOM 1535 N N . LEU A 1 190 ? 11.910 5.249 -3.827 1.00 94.19 190 LEU A N 1
ATOM 1536 C CA . LEU A 1 190 ? 11.226 4.527 -4.893 1.00 94.19 190 LEU A CA 1
ATOM 1537 C C . LEU A 1 190 ?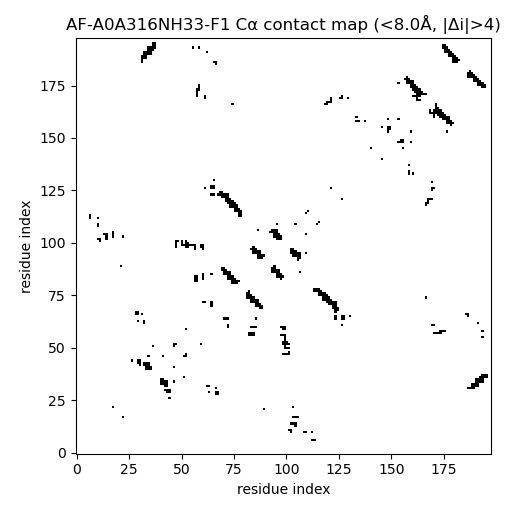 10.105 5.381 -5.472 1.00 94.19 190 LEU A C 1
ATOM 1539 O O . LEU A 1 190 ? 9.193 5.791 -4.760 1.00 94.19 190 LEU A O 1
ATOM 1543 N N . VAL A 1 191 ? 10.168 5.615 -6.775 1.00 94.69 191 VAL A N 1
ATOM 1544 C CA . VAL A 1 191 ? 9.123 6.237 -7.578 1.00 94.69 191 VAL A CA 1
ATOM 1545 C C . VAL A 1 191 ? 8.341 5.125 -8.261 1.00 94.69 191 VAL A C 1
ATOM 1547 O O . VAL A 1 191 ? 8.885 4.410 -9.102 1.00 94.69 191 VAL A O 1
ATOM 1550 N N . ALA A 1 192 ? 7.067 4.988 -7.911 1.00 94.75 192 ALA A N 1
ATOM 1551 C CA . ALA A 1 192 ? 6.132 4.096 -8.581 1.00 94.75 192 ALA A CA 1
ATOM 1552 C C . ALA A 1 192 ? 5.287 4.888 -9.589 1.00 94.75 192 ALA A C 1
ATOM 1554 O O . ALA A 1 192 ? 4.576 5.822 -9.220 1.00 94.75 192 ALA A O 1
ATOM 1555 N N . ARG A 1 193 ? 5.356 4.522 -10.867 1.00 93.75 193 ARG A N 1
ATOM 1556 C CA . ARG A 1 193 ? 4.567 5.112 -11.951 1.00 93.75 193 ARG A CA 1
ATOM 1557 C C . ARG A 1 193 ? 3.394 4.210 -12.274 1.00 93.75 193 ARG A C 1
ATOM 1559 O O . ARG A 1 193 ? 3.597 3.086 -12.732 1.00 93.75 193 ARG A O 1
ATOM 1566 N N . PHE A 1 194 ? 2.185 4.700 -12.039 1.00 91.62 194 PHE A N 1
ATOM 1567 C CA . PHE A 1 194 ? 0.969 3.959 -12.349 1.00 91.62 194 PHE A CA 1
ATOM 1568 C C . PHE A 1 194 ? 0.572 4.197 -13.794 1.00 91.62 194 PHE A C 1
ATOM 1570 O O . PHE A 1 194 ? 0.525 5.345 -14.246 1.00 91.62 194 PHE A O 1
ATOM 1577 N N . ASP A 1 195 ? 0.252 3.119 -14.509 1.00 82.69 195 ASP A N 1
ATOM 1578 C CA . ASP A 1 195 ? -0.341 3.255 -15.832 1.00 82.69 195 ASP A CA 1
ATOM 1579 C C . ASP A 1 195 ? -1.717 3.924 -15.715 1.00 82.69 195 ASP A C 1
ATOM 1581 O O . ASP A 1 195 ? -2.628 3.412 -15.061 1.00 82.69 195 ASP A O 1
ATOM 1585 N N . SER A 1 196 ? -1.837 5.098 -16.332 1.00 71.12 196 SER A N 1
ATOM 1586 C CA . SER A 1 196 ? -3.038 5.935 -16.296 1.00 71.12 196 SER A CA 1
ATOM 1587 C C . SER A 1 196 ? -4.002 5.663 -17.451 1.00 71.12 196 SER A C 1
ATOM 1589 O O . SER A 1 196 ? -5.075 6.257 -17.490 1.00 71.12 196 SER A O 1
ATOM 1591 N N . ARG A 1 197 ? -3.660 4.752 -18.374 1.00 66.50 197 ARG A N 1
ATOM 1592 C CA . ARG A 1 197 ? -4.472 4.406 -19.557 1.00 66.50 197 ARG A CA 1
ATOM 1593 C C . ARG A 1 197 ? -5.608 3.410 -19.267 1.00 66.50 197 ARG A C 1
ATOM 1595 O O . ARG A 1 197 ? -6.038 2.717 -20.185 1.00 66.50 197 ARG A O 1
ATOM 1602 N N . LYS A 1 198 ? -6.050 3.309 -18.010 1.00 51.78 198 LYS A N 1
ATOM 1603 C CA . LYS A 1 198 ? -7.182 2.457 -17.612 1.00 51.78 198 LYS A CA 1
ATOM 1604 C C . LYS A 1 198 ? -8.504 2.963 -18.185 1.00 51.78 198 LYS A C 1
ATOM 1606 O O . LYS A 1 198 ? -8.708 4.198 -18.182 1.00 51.78 198 LYS A O 1
#

pLDDT: mean 87.07, std 12.29, range [48.94, 98.5]

Sequence (198 aa):
MILLSISLFVLQKISRAVSKEIVFYLRERLHPLHVQVGEFNASFWDAMERGKLLGYCFQATEVASLVLSNSFVCRGVILSCEHAWISLDYKGKTYVLDPALNLICEQYLYDLFLEPEILAKIPTSFVQQDFSLYQAHQKEEHIPDLILKRLLDVPSSSVYILGSENVRDAFYRTYTAFDGQMENDKVKSLVARFDSRK

Mean predicted aligned error: 5.9 Å

Radius of gyration: 16.56 Å; Cα contacts (8 Å, |Δi|>4): 347; chains: 1; bounding box: 47×29×46 Å

Solvent-accessible surface area (backbone atoms only — not comparable to full-atom values): 10664 Å² total; per-residue (Å²): 110,72,65,55,55,49,44,50,51,51,48,47,54,49,28,71,67,43,62,67,65,62,53,50,52,49,51,65,49,44,58,38,31,28,38,30,51,74,92,46,72,44,45,40,64,59,32,19,76,69,51,70,29,52,94,33,25,48,53,48,33,49,57,54,29,58,57,40,72,83,25,26,45,34,30,28,32,44,91,91,36,83,45,32,26,32,44,35,68,54,98,94,40,54,31,32,44,24,47,28,77,48,37,42,42,50,40,70,58,53,46,72,66,49,60,60,46,80,76,31,76,38,52,14,63,55,34,39,52,52,51,52,48,52,59,57,51,63,74,56,82,51,70,72,57,56,54,50,30,60,77,68,75,41,62,86,88,37,50,72,44,78,28,43,93,45,75,75,49,72,45,40,76,25,55,37,36,34,42,71,45,73,54,94,96,34,75,61,34,37,38,40,35,45,69,71,89,119